Protein AF-0000000066452690 (afdb_homodimer)

InterPro domains:
  IPR008584 CXXC motif containing zinc binding protein, eukaryotic [PF05907] (6-155)
  IPR008584 CXXC motif containing zinc binding protein, eukaryotic [PTHR12857] (1-153)

Organism: Plasmodium falciparum (isolate 3D7) (NCBI:txid36329)

pLDDT: mean 95.48, std 5.38, range [63.47, 98.69]

Solvent-accessible surface area (backbone atoms only — not comparable to full-atom values): 16739 Å² total; per-residue (Å²): 132,82,60,40,33,36,29,34,28,33,40,62,36,57,36,41,31,43,31,50,61,63,78,33,60,44,32,29,27,34,28,39,65,88,56,86,53,68,48,74,72,44,70,38,28,69,68,26,44,30,74,39,83,98,52,94,49,70,26,33,38,73,48,66,89,53,92,57,84,60,71,23,34,35,31,75,44,91,52,98,55,49,38,49,50,41,51,91,44,52,62,36,83,38,69,28,42,37,28,45,54,43,60,49,38,76,70,43,79,46,60,42,48,50,32,34,36,29,30,72,84,66,53,76,44,72,60,38,48,36,69,82,25,39,42,75,52,72,42,72,93,76,70,43,68,29,34,39,38,68,49,45,74,48,70,82,133,82,61,38,35,36,28,34,28,33,41,62,36,57,37,41,32,42,32,49,61,62,79,32,59,45,33,30,26,34,30,38,64,88,55,87,53,67,48,75,72,43,71,38,28,69,68,27,44,30,74,38,84,99,52,95,50,70,26,33,38,72,48,66,88,54,91,57,84,61,72,23,35,34,31,75,46,92,51,98,56,47,38,47,48,41,51,93,43,54,62,36,82,37,70,27,42,36,28,45,53,43,60,48,37,75,71,44,79,49,60,41,47,49,32,33,36,29,30,72,85,66,54,74,44,72,59,38,48,35,68,80,25,40,44,73,51,71,43,71,92,76,69,41,69,28,33,40,37,69,49,44,74,47,71,81

Radius of gyration: 23.39 Å; Cα contacts (8 Å, |Δi|>4): 771; chains: 2; bounding box: 43×73×45 Å

Structure (mmCIF, N/CA/C/O backbone):
data_AF-0000000066452690-model_v1
#
loop_
_entity.id
_entity.type
_entity.pdbx_description
1 polymer 'Uncharacterized protein'
#
loop_
_atom_site.group_PDB
_atom_site.id
_atom_site.type_symbol
_atom_site.label_atom_id
_atom_site.label_alt_id
_atom_site.label_comp_id
_atom_site.label_asym_id
_atom_site.label_entity_id
_atom_site.label_seq_id
_atom_site.pdbx_PDB_ins_code
_atom_site.Cartn_x
_atom_site.Cartn_y
_atom_site.Cartn_z
_atom_site.occupancy
_atom_site.B_iso_or_equiv
_atom_site.auth_seq_id
_atom_site.auth_comp_id
_atom_site.auth_asym_id
_atom_site.auth_atom_id
_atom_site.pdbx_PDB_model_num
ATOM 1 N N . MET A 1 1 ? 22.734 6.043 2.887 1 70.56 1 MET A N 1
ATOM 2 C CA . MET A 1 1 ? 22.062 6.953 1.959 1 70.56 1 MET A CA 1
ATOM 3 C C . MET A 1 1 ? 21.344 8.062 2.713 1 70.56 1 MET A C 1
ATOM 5 O O . MET A 1 1 ? 20.953 7.887 3.865 1 70.56 1 MET A O 1
ATOM 9 N N . LYS A 1 2 ? 21.328 9.359 2.135 1 89.38 2 LYS A N 1
ATOM 10 C CA . LYS A 1 2 ? 20.719 10.516 2.787 1 89.38 2 LYS A CA 1
ATOM 11 C C . LYS A 1 2 ? 19.203 10.359 2.859 1 89.38 2 LYS A C 1
ATOM 13 O O . LYS A 1 2 ? 18.578 9.812 1.942 1 89.38 2 LYS A O 1
ATOM 18 N N . ASN A 1 3 ? 18.609 10.719 4.039 1 96.12 3 ASN A N 1
ATOM 19 C CA . ASN A 1 3 ? 17.156 10.703 4.207 1 96.12 3 ASN A CA 1
ATOM 20 C C . ASN A 1 3 ? 16.484 11.758 3.338 1 96.12 3 ASN A C 1
ATOM 22 O O . ASN A 1 3 ? 17.078 12.797 3.039 1 96.12 3 ASN A O 1
ATOM 26 N N . THR A 1 4 ? 15.32 11.406 2.887 1 98 4 THR A N 1
ATOM 27 C CA . THR A 1 4 ? 14.477 12.391 2.225 1 98 4 THR A CA 1
ATOM 28 C C . THR A 1 4 ? 13.672 13.188 3.25 1 98 4 THR A C 1
ATOM 30 O O . THR A 1 4 ? 13.078 12.617 4.164 1 98 4 THR A O 1
ATOM 33 N N . VAL A 1 5 ? 13.656 14.531 3.07 1 97.38 5 VAL A N 1
ATOM 34 C CA . VAL A 1 5 ? 13.008 15.383 4.066 1 97.38 5 VAL A CA 1
ATOM 35 C C . VAL A 1 5 ? 11.867 16.156 3.42 1 97.38 5 VAL A C 1
ATOM 37 O O . VAL A 1 5 ? 12.016 16.703 2.328 1 97.38 5 VAL A O 1
ATOM 40 N N . VAL A 1 6 ? 10.711 16.141 4.059 1 98 6 VAL A N 1
ATOM 41 C CA . VAL A 1 6 ? 9.609 17.031 3.717 1 98 6 VAL A CA 1
ATOM 42 C C . VAL A 1 6 ? 9.68 18.297 4.574 1 98 6 VAL A C 1
ATOM 44 O O . VAL A 1 6 ? 9.695 18.219 5.805 1 98 6 VAL A O 1
ATOM 47 N N . ARG A 1 7 ? 9.766 19.391 3.916 1 97.44 7 ARG A N 1
ATOM 48 C CA . ARG A 1 7 ? 9.727 20.688 4.586 1 97.44 7 ARG A CA 1
ATOM 49 C C . ARG A 1 7 ? 8.422 21.422 4.285 1 97.44 7 ARG A C 1
ATOM 51 O O . ARG A 1 7 ? 7.863 21.266 3.195 1 97.44 7 ARG A O 1
ATOM 58 N N . ILE A 1 8 ? 8.023 22.219 5.285 1 97.94 8 ILE A N 1
ATOM 59 C CA . ILE A 1 8 ? 6.805 22.984 5.035 1 97.94 8 ILE A CA 1
ATOM 60 C C . ILE A 1 8 ? 7.008 24.438 5.465 1 97.94 8 ILE A C 1
ATOM 62 O O . ILE A 1 8 ? 7.934 24.734 6.215 1 97.94 8 ILE A O 1
ATOM 66 N N . LYS A 1 9 ? 6.207 25.266 4.91 1 98.31 9 LYS A N 1
ATOM 67 C CA . LYS A 1 9 ? 6.062 26.672 5.25 1 98.31 9 LYS A CA 1
ATOM 68 C C . LYS A 1 9 ? 4.598 27.094 5.242 1 98.31 9 LYS A C 1
ATOM 70 O O . LYS A 1 9 ? 3.85 26.75 4.328 1 98.31 9 LYS A O 1
ATOM 75 N N . ALA A 1 10 ? 4.195 27.781 6.289 1 98.5 10 ALA A N 1
ATOM 76 C CA . ALA A 1 10 ? 2.814 28.234 6.355 1 98.5 10 ALA A CA 1
ATOM 77 C C . ALA A 1 10 ? 2.697 29.5 7.203 1 98.5 10 ALA A C 1
ATOM 79 O O . ALA A 1 10 ? 3.557 29.781 8.047 1 98.5 10 ALA A O 1
ATOM 80 N N . GLU A 1 11 ? 1.641 30.203 6.945 1 98.56 11 GLU A N 1
ATOM 81 C CA . GLU A 1 11 ? 1.265 31.328 7.793 1 98.56 11 GLU A CA 1
ATOM 82 C C . GLU A 1 11 ? 0.291 30.906 8.883 1 98.56 11 GLU A C 1
ATOM 84 O O . GLU A 1 11 ? -0.761 30.328 8.594 1 98.56 11 GLU A O 1
ATOM 89 N N . LEU A 1 12 ? 0.697 31.234 10.117 1 98.56 12 LEU A N 1
ATOM 90 C CA . LEU A 1 12 ? -0.11 30.828 11.258 1 98.56 12 LEU A CA 1
ATOM 91 C C . LEU A 1 12 ? -0.802 32.031 11.898 1 98.56 12 LEU A C 1
ATOM 93 O O . LEU A 1 12 ? -0.167 33.062 12.148 1 98.56 12 LEU A O 1
ATOM 97 N N . GLU A 1 13 ? -2.117 31.938 12.039 1 98.38 13 GLU A N 1
ATOM 98 C CA . GLU A 1 13 ? -2.895 32.906 12.789 1 98.38 13 GLU A CA 1
ATOM 99 C C . GLU A 1 13 ? -3.455 32.312 14.07 1 98.38 13 GLU A C 1
ATOM 101 O O . GLU A 1 13 ? -4.348 31.453 14.031 1 98.38 13 GLU A O 1
ATOM 106 N N . ASN A 1 14 ? -3.004 32.688 15.219 1 98.44 14 ASN A N 1
ATOM 107 C CA . ASN A 1 14 ? -3.41 32.219 16.547 1 98.44 14 ASN A CA 1
ATOM 108 C C . ASN A 1 14 ? -3.254 30.703 16.656 1 98.44 14 ASN A C 1
ATOM 110 O O . ASN A 1 14 ? -4.113 30.031 17.234 1 98.44 14 ASN A O 1
ATOM 114 N N . VAL A 1 15 ? -2.215 30.172 16.078 1 98.62 15 VAL A N 1
ATOM 115 C CA . VAL A 1 15 ? -1.866 28.766 16.125 1 98.62 15 VAL A CA 1
ATOM 116 C C . VAL A 1 15 ? -0.564 28.578 16.891 1 98.62 15 VAL A C 1
ATOM 118 O O . VAL A 1 15 ? 0.457 29.172 16.562 1 98.62 15 VAL A O 1
ATOM 121 N N . LYS A 1 16 ? -0.635 27.844 17.938 1 98.12 16 LYS A N 1
ATOM 122 C CA . LYS A 1 16 ? 0.567 27.484 18.688 1 98.12 16 LYS A CA 1
ATOM 123 C C . LYS A 1 16 ? 1.396 26.453 17.938 1 98.12 16 LYS A C 1
ATOM 125 O O . LYS A 1 16 ? 2.615 26.578 17.828 1 98.12 16 LYS A O 1
ATOM 130 N N . ARG A 1 17 ? 0.66 25.422 17.438 1 97.5 17 ARG A N 1
ATOM 131 C CA . ARG A 1 17 ? 1.392 24.422 16.656 1 97.5 17 ARG A CA 1
ATOM 132 C C . ARG A 1 17 ? 0.459 23.672 15.719 1 97.5 17 ARG A C 1
ATOM 134 O O . ARG A 1 17 ? -0.722 23.5 16.016 1 97.5 17 ARG A O 1
ATOM 141 N N . LEU A 1 18 ? 0.982 23.422 14.586 1 98.38 18 LEU A N 1
ATOM 142 C CA . LEU A 1 18 ? 0.469 22.453 13.625 1 98.38 18 LEU A CA 1
ATOM 143 C C . LEU A 1 18 ? 1.254 21.156 13.695 1 98.38 18 LEU A C 1
ATOM 145 O O . LEU A 1 18 ? 2.48 21.156 13.57 1 98.38 18 LEU A O 1
ATOM 149 N N . PHE A 1 19 ? 0.558 19.984 13.93 1 98 19 PHE A N 1
ATOM 150 C CA . PHE A 1 19 ? 1.301 18.734 14.047 1 98 19 PHE A CA 1
ATOM 151 C C . PHE A 1 19 ? 0.451 17.547 13.602 1 98 19 PHE A C 1
ATOM 153 O O . PHE A 1 19 ? -0.7 17.734 13.195 1 98 19 PHE A O 1
ATOM 160 N N . CYS A 1 20 ? 1.099 16.375 13.461 1 97.19 20 CYS A N 1
ATOM 161 C CA . CYS A 1 20 ? 0.374 15.141 13.18 1 97.19 20 CYS A CA 1
ATOM 162 C C . CYS A 1 20 ? 0.854 14.016 14.086 1 97.19 20 CYS A C 1
ATOM 164 O O . CYS A 1 20 ? 1.94 14.102 14.664 1 97.19 20 CYS A O 1
ATOM 166 N N . ASP A 1 21 ? -0.03 13.078 14.281 1 95.62 21 ASP A N 1
ATOM 167 C CA . ASP A 1 21 ? 0.331 11.93 15.102 1 95.62 21 ASP A CA 1
ATOM 168 C C . ASP A 1 21 ? 0.691 10.727 14.234 1 95.62 21 ASP A C 1
ATOM 170 O O . ASP A 1 21 ? 0.902 10.867 13.031 1 95.62 21 ASP A O 1
ATOM 174 N N . ASP A 1 22 ? 0.848 9.562 14.867 1 95.12 22 ASP A N 1
ATOM 175 C CA . ASP A 1 22 ? 1.364 8.375 14.188 1 95.12 22 ASP A CA 1
ATOM 176 C C . ASP A 1 22 ? 0.354 7.84 13.18 1 95.12 22 ASP A C 1
ATOM 178 O O . ASP A 1 22 ? 0.705 7.047 12.305 1 95.12 22 ASP A O 1
ATOM 182 N N . GLU A 1 23 ? -0.886 8.352 13.258 1 93.5 23 GLU A N 1
ATOM 183 C CA . GLU A 1 23 ? -1.942 7.855 12.375 1 93.5 23 GLU A CA 1
ATOM 184 C C . GLU A 1 23 ? -2.053 8.703 11.117 1 93.5 23 GLU A C 1
ATOM 186 O O . GLU A 1 23 ? -2.871 8.422 10.234 1 93.5 23 GLU A O 1
ATOM 191 N N . TYR A 1 24 ? -1.203 9.703 11.031 1 96.25 24 TYR A N 1
ATOM 192 C CA . TYR A 1 24 ? -1.238 10.586 9.867 1 96.25 24 TYR A CA 1
ATOM 193 C C . TYR A 1 24 ? -0.997 9.805 8.586 1 96.25 24 TYR A C 1
ATOM 195 O O . TYR A 1 24 ? -0.093 8.969 8.516 1 96.25 24 TYR A O 1
ATOM 203 N N . LEU A 1 25 ? -1.843 10.07 7.59 1 96.38 25 LEU A N 1
ATOM 204 C CA . LEU A 1 25 ? -1.737 9.422 6.285 1 96.38 25 LEU A CA 1
ATOM 205 C C . LEU A 1 25 ? -0.801 10.203 5.367 1 96.38 25 LEU A C 1
ATOM 207 O O . LEU A 1 25 ? -1.148 11.289 4.895 1 96.38 25 LEU A O 1
ATOM 211 N N . TRP A 1 26 ? 0.333 9.641 5.09 1 98.06 26 TRP A N 1
ATOM 212 C CA . TRP A 1 26 ? 1.277 10.234 4.148 1 98.06 26 TRP A CA 1
ATOM 213 C C . TRP A 1 26 ? 0.922 9.867 2.715 1 98.06 26 TRP A C 1
ATOM 215 O O . TRP A 1 26 ? 0.68 8.695 2.41 1 98.06 26 TRP A O 1
ATOM 225 N N . ILE A 1 27 ? 0.896 10.859 1.858 1 97.88 27 ILE A N 1
ATOM 226 C CA . ILE A 1 27 ? 0.514 10.648 0.466 1 97.88 27 ILE A CA 1
ATOM 227 C C . ILE A 1 27 ? 1.579 11.242 -0.455 1 97.88 27 ILE A C 1
ATOM 229 O O . ILE A 1 27 ? 1.907 12.43 -0.356 1 97.88 27 ILE A O 1
ATOM 233 N N . PHE A 1 28 ? 2.127 10.398 -1.347 1 98.5 28 PHE A N 1
ATOM 234 C CA . PHE A 1 28 ? 3.188 10.844 -2.242 1 98.5 28 PHE A CA 1
ATOM 235 C C . PHE A 1 28 ? 2.951 10.336 -3.658 1 98.5 28 PHE A C 1
ATOM 237 O O . PHE A 1 28 ? 2.293 9.312 -3.854 1 98.5 28 PHE A O 1
ATOM 244 N N . ASN A 1 29 ? 3.414 11.055 -4.609 1 98.38 29 ASN A N 1
ATOM 245 C CA . ASN A 1 29 ? 3.865 10.453 -5.859 1 98.38 29 ASN A CA 1
ATOM 246 C C . ASN A 1 29 ? 5.32 10 -5.77 1 98.38 29 ASN A C 1
ATOM 248 O O . ASN A 1 29 ? 6.16 10.703 -5.211 1 98.38 29 ASN A O 1
ATOM 252 N N . ILE A 1 30 ? 5.574 8.789 -6.336 1 98.44 30 ILE A N 1
ATOM 253 C CA . ILE A 1 30 ? 6.934 8.273 -6.215 1 98.44 30 ILE A CA 1
ATOM 254 C C . ILE A 1 30 ? 7.449 7.852 -7.586 1 98.44 30 ILE A C 1
ATOM 256 O O . ILE A 1 30 ? 6.664 7.656 -8.516 1 98.44 30 ILE A O 1
ATOM 260 N N . ARG A 1 31 ? 8.75 7.777 -7.637 1 97.88 31 ARG A N 1
ATOM 261 C CA . ARG A 1 31 ? 9.445 7.312 -8.836 1 97.88 31 ARG A CA 1
ATOM 262 C C . ARG A 1 31 ? 10.531 6.301 -8.477 1 97.88 31 ARG A C 1
ATOM 264 O O . ARG A 1 31 ? 11.203 6.438 -7.449 1 97.88 31 ARG A O 1
ATOM 271 N N . ASP A 1 32 ? 10.656 5.316 -9.32 1 96.31 32 ASP A N 1
ATOM 272 C CA . ASP A 1 32 ? 11.789 4.402 -9.188 1 96.31 32 ASP A CA 1
ATOM 273 C C . ASP A 1 32 ? 13.109 5.148 -9.305 1 96.31 32 ASP A C 1
ATOM 275 O O . ASP A 1 32 ? 13.281 5.98 -10.195 1 96.31 32 ASP A O 1
ATOM 279 N N . SER A 1 33 ? 14.016 4.84 -8.422 1 94.94 33 SER A N 1
ATOM 280 C CA . SER A 1 33 ? 15.289 5.562 -8.406 1 94.94 33 SER A CA 1
ATOM 281 C C . SER A 1 33 ? 16.156 5.172 -9.594 1 94.94 33 SER A C 1
ATOM 283 O O . SER A 1 33 ? 17.125 5.863 -9.906 1 94.94 33 SER A O 1
ATOM 285 N N . THR A 1 34 ? 15.891 4.066 -10.25 1 92.94 34 THR A N 1
ATOM 286 C CA . THR A 1 34 ? 16.781 3.543 -11.281 1 92.94 34 THR A CA 1
ATOM 287 C C . THR A 1 34 ? 16.094 3.59 -12.648 1 92.94 34 THR A C 1
ATOM 289 O O . THR A 1 34 ? 16.688 3.213 -13.656 1 92.94 34 THR A O 1
ATOM 292 N N . SER A 1 35 ? 14.836 4.004 -12.695 1 93.62 35 SER A N 1
ATOM 293 C CA . SER A 1 35 ? 14.102 4.047 -13.961 1 93.62 35 SER A CA 1
ATOM 294 C C . SER A 1 35 ? 13.148 5.234 -14 1 93.62 35 SER A C 1
ATOM 296 O O . SER A 1 35 ? 13.219 6.125 -13.148 1 93.62 35 SER A O 1
ATOM 298 N N . SER A 1 36 ? 12.25 5.27 -15.008 1 95 36 SER A N 1
ATOM 299 C CA . SER A 1 36 ? 11.297 6.363 -15.172 1 95 36 SER A CA 1
ATOM 300 C C . SER A 1 36 ? 9.922 5.977 -14.648 1 95 36 SER A C 1
ATOM 302 O O . SER A 1 36 ? 8.961 6.75 -14.773 1 95 36 SER A O 1
ATOM 304 N N . LEU A 1 37 ? 9.805 4.793 -14.078 1 95.69 37 LEU A N 1
ATOM 305 C CA . LEU A 1 37 ? 8.508 4.332 -13.594 1 95.69 37 LEU A CA 1
ATOM 306 C C . LEU A 1 37 ? 8.039 5.168 -12.406 1 95.69 37 LEU A C 1
ATOM 308 O O . LEU A 1 37 ? 8.836 5.496 -11.523 1 95.69 37 LEU A O 1
ATOM 312 N N . THR A 1 38 ? 6.766 5.527 -12.414 1 97.75 38 THR A N 1
ATOM 313 C CA . THR A 1 38 ? 6.195 6.324 -11.336 1 97.75 38 THR A CA 1
ATOM 314 C C . THR A 1 38 ? 4.941 5.66 -10.773 1 97.75 38 THR A C 1
ATOM 316 O O . THR A 1 38 ? 4.352 4.793 -11.422 1 97.75 38 THR A O 1
ATOM 319 N N . ARG A 1 39 ? 4.621 5.902 -9.562 1 97.12 39 ARG A N 1
ATOM 320 C CA . ARG A 1 39 ? 3.344 5.574 -8.93 1 97.12 39 ARG A CA 1
ATOM 321 C C . ARG A 1 39 ? 2.744 6.793 -8.242 1 97.12 39 ARG A C 1
ATOM 323 O O . ARG A 1 39 ? 3.436 7.5 -7.504 1 97.12 39 ARG A O 1
ATOM 330 N N . ASP A 1 40 ? 1.468 6.961 -8.555 1 96.81 40 ASP A N 1
ATOM 331 C CA . ASP A 1 40 ? 0.812 8.141 -8 1 96.81 40 ASP A CA 1
ATOM 332 C C . ASP A 1 40 ? 0.004 7.793 -6.754 1 96.81 40 ASP A C 1
ATOM 334 O O . ASP A 1 40 ? -0.531 6.688 -6.645 1 96.81 40 ASP A O 1
ATOM 338 N N . ASN A 1 41 ? -0.023 8.711 -5.816 1 96.25 41 ASN A N 1
ATOM 339 C CA . ASN A 1 41 ? -0.934 8.703 -4.676 1 96.25 41 ASN A CA 1
ATOM 340 C C . ASN A 1 41 ? -0.733 7.465 -3.807 1 96.25 41 ASN A C 1
ATOM 342 O O . ASN A 1 41 ? -1.701 6.801 -3.432 1 96.25 41 ASN A O 1
ATOM 346 N N . ILE A 1 42 ? 0.562 7.145 -3.615 1 98 42 ILE A N 1
ATOM 347 C CA . ILE A 1 42 ? 0.81 6.082 -2.646 1 98 42 ILE A CA 1
ATOM 348 C C . ILE A 1 42 ? 0.503 6.586 -1.238 1 98 42 ILE A C 1
ATOM 350 O O . ILE A 1 42 ? 0.665 7.773 -0.949 1 98 42 ILE A O 1
ATOM 354 N N . GLN A 1 43 ? 0.043 5.676 -0.384 1 97.56 43 GLN A N 1
ATOM 355 C CA . GLN A 1 43 ? -0.397 6.023 0.963 1 97.56 43 GLN A CA 1
ATOM 356 C C . GLN A 1 43 ? 0.214 5.082 1.999 1 97.56 43 GLN A C 1
ATOM 358 O O . GLN A 1 43 ? 0.293 3.873 1.778 1 97.56 43 GLN A O 1
ATOM 363 N N . PHE A 1 44 ? 0.684 5.633 3.098 1 98.25 44 PHE A N 1
ATOM 364 C CA . PHE A 1 44 ? 1.103 4.805 4.223 1 98.25 44 PHE A CA 1
ATOM 365 C C . PHE A 1 44 ? 1.138 5.617 5.512 1 98.25 44 PHE A C 1
ATOM 367 O O . PHE A 1 44 ? 1.042 6.844 5.477 1 98.25 44 PHE A O 1
ATOM 374 N N . ARG A 1 45 ? 1.204 4.973 6.605 1 97.5 45 ARG A N 1
ATOM 375 C CA . ARG A 1 45 ? 1.327 5.578 7.926 1 97.5 45 ARG A CA 1
ATOM 376 C C . ARG A 1 45 ? 2.564 5.062 8.656 1 97.5 45 ARG A C 1
ATOM 378 O O . ARG A 1 45 ? 3.102 4.008 8.305 1 97.5 45 ARG A O 1
ATOM 385 N N . LYS A 1 46 ? 2.908 5.828 9.617 1 97.19 46 LYS A N 1
ATOM 386 C CA . LYS A 1 46 ? 4.027 5.441 10.469 1 97.19 46 LYS A CA 1
ATOM 387 C C . LYS A 1 46 ? 3.746 4.121 11.188 1 97.19 46 LYS A C 1
ATOM 389 O O . LYS A 1 46 ? 4.668 3.361 11.484 1 97.19 46 LYS A O 1
ATOM 394 N N . THR A 1 47 ? 2.529 3.77 11.398 1 96.25 47 THR A N 1
ATOM 395 C CA . THR A 1 47 ? 2.133 2.588 12.156 1 96.25 47 THR A CA 1
ATOM 396 C C . THR A 1 47 ? 2.121 1.352 11.258 1 96.25 47 THR A C 1
ATOM 398 O O . THR A 1 47 ? 2.025 0.225 11.75 1 96.25 47 THR A O 1
ATOM 401 N N . ASP A 1 48 ? 2.205 1.525 9.945 1 97.94 48 ASP A N 1
ATOM 402 C CA . ASP A 1 48 ? 2.158 0.397 9.016 1 97.94 48 ASP A CA 1
ATOM 403 C C . ASP A 1 48 ? 3.398 -0.48 9.156 1 97.94 48 ASP A C 1
ATOM 405 O O . ASP A 1 48 ? 4.512 0.029 9.297 1 97.94 48 ASP A O 1
ATOM 409 N N . ILE A 1 49 ? 3.186 -1.816 9.102 1 97.94 49 ILE A N 1
ATOM 410 C CA . ILE A 1 49 ? 4.297 -2.752 9.242 1 97.94 49 ILE A CA 1
ATOM 411 C C . ILE A 1 49 ? 4.273 -3.756 8.094 1 97.94 49 ILE A C 1
ATOM 413 O O . ILE A 1 49 ? 3.346 -4.559 7.98 1 97.94 49 ILE A O 1
ATOM 417 N N . LEU A 1 50 ? 5.297 -3.691 7.266 1 97.88 50 LEU A N 1
ATOM 418 C CA . LEU A 1 50 ? 5.508 -4.629 6.168 1 97.88 50 LEU A CA 1
ATOM 419 C C . LEU A 1 50 ? 6.824 -5.375 6.332 1 97.88 50 LEU A C 1
ATOM 421 O O . LEU A 1 50 ? 7.895 -4.758 6.359 1 97.88 50 LEU A O 1
ATOM 425 N N . GLU A 1 51 ? 6.754 -6.648 6.445 1 96.19 51 GLU A N 1
ATOM 426 C CA . GLU A 1 51 ? 7.988 -7.426 6.512 1 96.19 51 GLU A CA 1
ATOM 427 C C . GLU A 1 51 ? 8.734 -7.395 5.176 1 96.19 51 GLU A C 1
ATOM 429 O O . GLU A 1 51 ? 8.141 -7.633 4.125 1 96.19 51 GLU A O 1
ATOM 434 N N . ILE A 1 52 ? 10 -7.059 5.254 1 94.5 52 ILE A N 1
ATOM 435 C CA . ILE A 1 52 ? 10.797 -7.066 4.031 1 94.5 52 ILE A CA 1
ATOM 436 C C . ILE A 1 52 ? 11.297 -8.477 3.748 1 94.5 52 ILE A C 1
ATOM 438 O O . ILE A 1 52 ? 12 -9.07 4.57 1 94.5 52 ILE A O 1
ATOM 442 N N . PRO A 1 53 ? 10.953 -8.992 2.617 1 88.62 53 PRO A N 1
ATOM 443 C CA . PRO A 1 53 ? 11.391 -10.359 2.309 1 88.62 53 PRO A CA 1
ATOM 444 C C . PRO A 1 53 ? 12.914 -10.508 2.34 1 88.62 53 PRO A C 1
ATOM 446 O O . PRO A 1 53 ? 13.633 -9.625 1.87 1 88.62 53 PRO A O 1
ATOM 449 N N . ASN A 1 54 ? 13.375 -11.648 2.904 1 85.12 54 ASN A N 1
ATOM 450 C CA . ASN A 1 54 ? 14.789 -12.023 2.957 1 85.12 54 ASN A CA 1
ATOM 451 C C . ASN A 1 54 ? 15.602 -11.039 3.789 1 85.12 54 ASN A C 1
ATOM 453 O O . ASN A 1 54 ? 16.781 -10.797 3.502 1 85.12 54 ASN A O 1
ATOM 457 N N . SER A 1 55 ? 15.023 -10.273 4.57 1 86.56 55 SER A N 1
ATOM 458 C CA . SER A 1 55 ? 15.672 -9.336 5.484 1 86.56 55 SER A CA 1
ATOM 459 C C . SER A 1 55 ? 15.039 -9.398 6.875 1 86.56 55 SER A C 1
ATOM 461 O O . SER A 1 55 ? 13.945 -9.938 7.039 1 86.56 55 SER A O 1
ATOM 463 N N . ARG A 1 56 ? 15.664 -8.953 7.863 1 90.69 56 ARG A N 1
ATOM 464 C CA . ARG A 1 56 ? 15.125 -8.891 9.219 1 90.69 56 ARG A CA 1
ATOM 465 C C . ARG A 1 56 ? 14.391 -7.574 9.453 1 90.69 56 ARG A C 1
ATOM 467 O O . ARG A 1 56 ? 13.781 -7.379 10.508 1 90.69 56 ARG A O 1
ATOM 474 N N . GLY A 1 57 ? 14.32 -6.777 8.547 1 93.88 57 GLY A N 1
ATOM 475 C CA . GLY A 1 57 ? 13.766 -5.449 8.742 1 93.88 57 GLY A CA 1
ATOM 476 C C . GLY A 1 57 ? 12.336 -5.328 8.266 1 93.88 57 GLY A C 1
ATOM 477 O O . GLY A 1 57 ? 11.805 -6.242 7.633 1 93.88 57 GLY A O 1
ATOM 478 N N . THR A 1 58 ? 11.633 -4.234 8.719 1 97.31 58 THR A N 1
ATOM 479 C CA . THR A 1 58 ? 10.289 -3.877 8.273 1 97.31 58 THR A CA 1
ATOM 480 C C . THR A 1 58 ? 10.297 -2.527 7.566 1 97.31 58 THR A C 1
ATOM 482 O O . THR A 1 58 ? 11.273 -1.783 7.641 1 97.31 58 THR A O 1
ATOM 485 N N . ALA A 1 59 ? 9.234 -2.289 6.809 1 98.12 59 ALA A N 1
ATOM 486 C CA . ALA A 1 59 ? 9.031 -1.009 6.133 1 98.12 59 ALA A CA 1
ATOM 487 C C . ALA A 1 59 ? 7.613 -0.489 6.359 1 98.12 59 ALA A C 1
ATOM 489 O O . ALA A 1 59 ? 6.711 -1.255 6.711 1 98.12 59 ALA A O 1
ATOM 490 N N . ASN A 1 60 ? 7.434 0.815 6.145 1 98.62 60 ASN A N 1
ATOM 491 C CA . ASN A 1 60 ? 6.102 1.41 6.188 1 98.62 60 ASN A CA 1
ATOM 492 C C . ASN A 1 60 ? 5.41 1.332 4.832 1 98.62 60 ASN A C 1
ATOM 494 O O . ASN A 1 60 ? 4.18 1.309 4.758 1 98.62 60 ASN A O 1
ATOM 498 N N . PHE A 1 61 ? 6.219 1.332 3.816 1 98.69 61 PHE A N 1
ATOM 499 C CA . PHE A 1 61 ? 5.766 1.168 2.441 1 98.69 61 PHE A CA 1
ATOM 500 C C . PHE A 1 61 ? 6.754 0.326 1.643 1 98.69 61 PHE A C 1
ATOM 502 O O . PHE A 1 61 ? 7.965 0.419 1.85 1 98.69 61 PHE A O 1
ATOM 509 N N . MET A 1 62 ? 6.164 -0.439 0.774 1 97.44 62 MET A N 1
ATOM 510 C CA . MET A 1 62 ? 7 -1.301 -0.057 1 97.44 62 MET A CA 1
ATOM 511 C C . MET A 1 62 ? 6.363 -1.52 -1.426 1 97.44 62 MET A C 1
ATOM 513 O O . MET A 1 62 ? 5.148 -1.685 -1.529 1 97.44 62 MET A O 1
ATOM 517 N N . ILE A 1 63 ? 7.281 -1.594 -2.488 1 96.62 63 ILE A N 1
ATOM 518 C CA . ILE A 1 63 ? 6.758 -1.772 -3.836 1 96.62 63 ILE A CA 1
ATOM 519 C C . ILE A 1 63 ? 7.773 -2.529 -4.691 1 96.62 63 ILE A C 1
ATOM 521 O O . ILE A 1 63 ? 8.984 -2.416 -4.473 1 96.62 63 ILE A O 1
ATOM 525 N N . LYS A 1 64 ? 7.305 -3.344 -5.527 1 94.25 64 LYS A N 1
ATOM 526 C CA . LYS A 1 64 ? 8.094 -3.947 -6.598 1 94.25 64 LYS A CA 1
ATOM 527 C C . LYS A 1 64 ? 7.797 -3.281 -7.941 1 94.25 64 LYS A C 1
ATOM 529 O O . LYS A 1 64 ? 6.66 -3.318 -8.422 1 94.25 64 LYS A O 1
ATOM 534 N N . TRP A 1 65 ? 8.789 -2.725 -8.625 1 94.25 65 TRP A N 1
ATOM 535 C CA . TRP A 1 65 ? 8.609 -1.946 -9.844 1 94.25 65 TRP A CA 1
ATOM 536 C C . TRP A 1 65 ? 8.516 -2.857 -11.062 1 94.25 65 TRP A C 1
ATOM 538 O O . TRP A 1 65 ? 7.805 -2.551 -12.023 1 94.25 65 TRP A O 1
ATOM 548 N N . THR A 1 66 ? 9.352 -3.832 -10.984 1 85.75 66 THR A N 1
ATOM 549 C CA . THR A 1 66 ? 9.477 -4.762 -12.102 1 85.75 66 THR A CA 1
ATOM 550 C C . THR A 1 66 ? 9.422 -6.207 -11.609 1 85.75 66 THR A C 1
ATOM 552 O O . THR A 1 66 ? 9.234 -6.457 -10.422 1 85.75 66 THR A O 1
ATOM 555 N N . GLU A 1 67 ? 9.484 -7.074 -12.555 1 76.25 67 GLU A N 1
ATOM 556 C CA . GLU A 1 67 ? 9.508 -8.492 -12.211 1 76.25 67 GLU A CA 1
ATOM 557 C C . GLU A 1 67 ? 10.812 -8.867 -11.516 1 76.25 67 GLU A C 1
ATOM 559 O O . GLU A 1 67 ? 10.906 -9.93 -10.891 1 76.25 67 GLU A O 1
ATOM 564 N N . TYR A 1 68 ? 11.766 -7.922 -11.586 1 69.31 68 TYR A N 1
ATOM 565 C CA . TYR A 1 68 ? 13.047 -8.195 -10.938 1 69.31 68 TYR A CA 1
ATOM 566 C C . TYR A 1 68 ? 12.992 -7.863 -9.453 1 69.31 68 TYR A C 1
ATOM 568 O O . TYR A 1 68 ? 12.344 -6.895 -9.047 1 69.31 68 TYR A O 1
ATOM 576 N N . PRO A 1 69 ? 13.594 -8.688 -8.609 1 63.47 69 PRO A N 1
ATOM 577 C CA . PRO A 1 69 ? 13.273 -9.008 -7.215 1 63.47 69 PRO A CA 1
ATOM 578 C C . PRO A 1 69 ? 13.625 -7.871 -6.254 1 63.47 69 PRO A C 1
ATOM 580 O O . PRO A 1 69 ? 13.328 -7.957 -5.059 1 63.47 69 PRO A O 1
ATOM 583 N N . LYS A 1 70 ? 14.023 -6.793 -6.648 1 81.94 70 LYS A N 1
ATOM 584 C CA . LYS A 1 70 ? 14.312 -5.902 -5.527 1 81.94 70 LYS A CA 1
ATOM 585 C C . LYS A 1 70 ? 13.086 -5.098 -5.133 1 81.94 70 LYS A C 1
ATOM 587 O O . LYS A 1 70 ? 12.344 -4.613 -5.992 1 81.94 70 LYS A O 1
ATOM 592 N N . TYR A 1 71 ? 12.75 -5.199 -3.703 1 92.94 71 TYR A N 1
ATOM 593 C CA . TYR A 1 71 ? 11.727 -4.301 -3.189 1 92.94 71 TYR A CA 1
ATOM 594 C C . TYR A 1 71 ? 12.305 -2.918 -2.9 1 92.94 71 TYR A C 1
ATOM 596 O O . TYR A 1 71 ? 13.43 -2.801 -2.40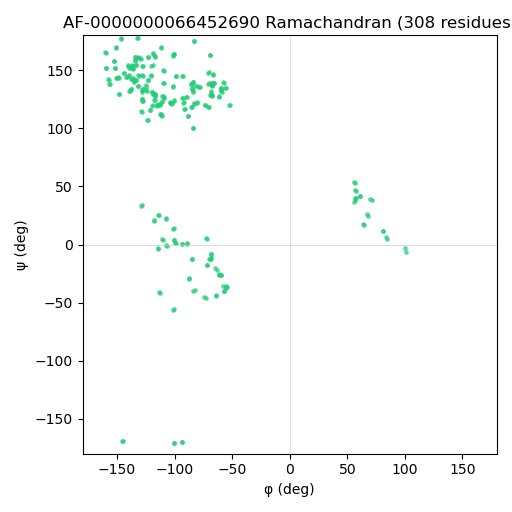8 1 92.94 71 TYR A O 1
ATOM 604 N N . SER A 1 72 ? 11.602 -1.973 -3.268 1 96.25 72 SER A N 1
ATOM 605 C CA . SER A 1 72 ? 11.867 -0.614 -2.809 1 96.25 72 SER A CA 1
ATOM 606 C C . SER A 1 72 ? 11.039 -0.274 -1.577 1 96.25 72 SER A C 1
ATOM 608 O O . SER A 1 72 ? 9.883 -0.694 -1.466 1 96.25 72 SER A O 1
ATOM 610 N N . THR A 1 73 ? 11.602 0.538 -0.617 1 97.56 73 THR A N 1
ATOM 611 C CA . THR A 1 73 ? 10.914 0.7 0.658 1 97.56 73 THR A CA 1
ATOM 612 C C . THR A 1 73 ? 11 2.146 1.14 1 97.56 73 THR A C 1
ATOM 614 O O . THR A 1 73 ? 11.883 2.895 0.72 1 97.56 73 THR A O 1
ATOM 617 N N . ILE A 1 74 ? 10.031 2.557 1.941 1 98.56 74 ILE A N 1
ATOM 618 C CA . ILE A 1 74 ? 10.008 3.816 2.674 1 98.56 74 ILE A CA 1
ATOM 619 C C . ILE A 1 74 ? 9.812 3.545 4.164 1 98.56 74 ILE A C 1
ATOM 621 O O . ILE A 1 74 ? 8.961 2.746 4.551 1 98.56 74 ILE A O 1
ATOM 625 N N . ASN A 1 75 ? 10.664 4.199 4.969 1 98.5 75 ASN A N 1
ATOM 626 C CA . ASN A 1 75 ? 10.469 4.191 6.418 1 98.5 75 ASN A CA 1
ATOM 627 C C . ASN A 1 75 ? 10.469 5.605 6.988 1 98.5 75 ASN A C 1
ATOM 629 O O . ASN A 1 75 ? 11.328 6.422 6.641 1 98.5 75 ASN A O 1
ATOM 633 N N . PHE A 1 76 ? 9.492 5.812 7.824 1 98.38 76 PHE A N 1
ATOM 634 C CA . PHE A 1 76 ? 9.492 7.055 8.586 1 98.38 76 PHE A CA 1
ATOM 635 C C . PHE A 1 76 ? 10.672 7.094 9.555 1 98.38 76 PHE A C 1
ATOM 637 O O . PHE A 1 76 ? 10.977 6.094 10.211 1 98.38 76 PHE A O 1
ATOM 644 N N . VAL A 1 77 ? 11.305 8.242 9.664 1 97.31 77 VAL A N 1
ATOM 645 C CA . VAL A 1 77 ? 12.438 8.438 10.562 1 97.31 77 VAL A CA 1
ATOM 646 C C . VAL A 1 77 ? 12.07 9.453 11.648 1 97.31 77 VAL A C 1
ATOM 648 O O . VAL A 1 77 ? 11.758 10.609 11.352 1 97.31 77 VAL A O 1
ATOM 651 N N . ASN A 1 78 ? 12.133 8.984 12.82 1 94.25 78 ASN A N 1
ATOM 652 C CA . ASN A 1 78 ? 11.875 9.898 13.93 1 94.25 78 ASN A CA 1
ATOM 653 C C . ASN A 1 78 ? 13.047 10.859 14.141 1 94.25 78 ASN A C 1
ATOM 655 O O . ASN A 1 78 ? 14.188 10.43 14.305 1 94.25 78 ASN A O 1
ATOM 659 N N . THR A 1 79 ? 12.734 12.086 14.023 1 91.5 79 THR A N 1
ATOM 660 C CA . THR A 1 79 ? 13.695 13.125 14.367 1 91.5 79 THR A CA 1
ATOM 661 C C . THR A 1 79 ? 13.156 14 15.5 1 91.5 79 THR A C 1
ATOM 663 O O . THR A 1 79 ? 11.984 13.891 15.875 1 91.5 79 THR A O 1
ATOM 666 N N . LYS A 1 80 ? 13.953 14.828 16.219 1 84.94 80 LYS A N 1
ATOM 667 C CA . LYS A 1 80 ? 13.586 15.664 17.359 1 84.94 80 LYS A CA 1
ATOM 668 C C . LYS A 1 80 ? 12.414 16.578 17.016 1 84.94 80 LYS A C 1
ATOM 670 O O . LYS A 1 80 ? 11.523 16.797 17.844 1 84.94 80 LYS A O 1
ATOM 675 N N . ASN A 1 81 ? 12.305 17.078 15.891 1 80 81 ASN A N 1
ATOM 676 C CA . ASN A 1 81 ? 11.266 18.047 15.531 1 80 81 ASN A CA 1
ATOM 677 C C . ASN A 1 81 ? 10.289 17.469 14.508 1 80 81 ASN A C 1
ATOM 679 O O . ASN A 1 81 ? 9.609 18.203 13.805 1 80 81 ASN A O 1
ATOM 683 N N . SER A 1 82 ? 10.172 16.156 14.492 1 87.31 82 SER A N 1
ATOM 684 C CA . SER A 1 82 ? 9.32 15.539 13.484 1 87.31 82 SER A CA 1
ATOM 685 C C . SER A 1 82 ? 7.852 15.859 13.727 1 87.31 82 SER A C 1
ATOM 687 O O . SER A 1 82 ? 7.387 15.828 14.867 1 87.31 82 SER A O 1
ATOM 689 N N . CYS A 1 83 ? 7.266 16.266 12.766 1 93.12 83 CYS A N 1
ATOM 690 C CA . CYS A 1 83 ? 5.812 16.344 12.656 1 93.12 83 CYS A CA 1
ATOM 691 C C . CYS A 1 83 ? 5.262 17.453 13.547 1 93.12 83 CYS A C 1
ATOM 693 O O . CYS A 1 83 ? 4.262 17.266 14.242 1 93.12 83 CYS A O 1
ATOM 695 N N . SER A 1 84 ? 5.992 18.594 13.617 1 95.88 84 SER A N 1
ATOM 696 C CA . SER A 1 84 ? 5.496 19.75 14.344 1 95.88 84 SER A CA 1
ATOM 697 C C . SER A 1 84 ? 5.98 21.047 13.703 1 95.88 84 SER A C 1
ATOM 699 O O . SER A 1 84 ? 7.156 21.172 13.359 1 95.88 84 SER A O 1
ATOM 701 N N . TYR A 1 85 ? 5.102 21.938 13.453 1 97.62 85 TYR A N 1
ATOM 702 C CA . TYR A 1 85 ? 5.324 23.297 12.969 1 97.62 85 TYR A CA 1
ATOM 703 C C . TYR A 1 85 ? 4.758 24.328 13.938 1 97.62 85 TYR A C 1
ATOM 705 O O . TYR A 1 85 ? 3.543 24.391 14.156 1 97.62 85 TYR A O 1
ATOM 713 N N . GLU A 1 86 ? 5.625 25.141 14.516 1 95.56 86 GLU A N 1
ATOM 714 C CA . GLU A 1 86 ? 5.219 25.953 15.648 1 95.56 86 GLU A CA 1
ATOM 715 C C . GLU A 1 86 ? 5.199 27.438 15.289 1 95.56 86 GLU A C 1
ATOM 717 O O . GLU A 1 86 ? 5.777 27.844 14.273 1 95.56 86 GLU A O 1
ATOM 722 N N . GLU A 1 87 ? 4.645 28.188 16.203 1 91.56 87 GLU A N 1
ATOM 723 C CA . GLU A 1 87 ? 4.496 29.625 16.016 1 91.56 87 GLU A CA 1
ATOM 724 C C . GLU A 1 87 ? 5.844 30.297 15.766 1 91.56 87 GLU A C 1
ATOM 726 O O . GLU A 1 87 ? 5.941 31.234 14.969 1 91.56 87 GLU A O 1
ATOM 731 N N . VAL A 1 88 ? 6.871 29.844 16.375 1 87.5 88 VAL A N 1
ATOM 732 C CA . VAL A 1 88 ? 8.203 30.438 16.25 1 87.5 88 VAL A CA 1
ATOM 733 C C . VAL A 1 88 ? 8.703 30.281 14.82 1 87.5 88 VAL A C 1
ATOM 735 O O . VAL A 1 88 ? 9.539 31.078 14.367 1 87.5 88 VAL A O 1
ATOM 738 N N . ASN A 1 89 ? 8.102 29.328 14.133 1 88.75 89 ASN A N 1
ATOM 739 C CA . ASN A 1 89 ? 8.523 29.047 12.766 1 88.75 89 ASN A CA 1
ATOM 740 C C . ASN A 1 89 ? 7.562 29.672 11.75 1 88.75 89 ASN A C 1
ATOM 742 O O . ASN A 1 89 ? 7.625 29.359 10.562 1 88.75 89 ASN A O 1
ATOM 746 N N . ASN A 1 90 ? 6.719 30.531 12.109 1 93.06 90 ASN A N 1
ATOM 747 C CA . ASN A 1 90 ? 5.688 31.109 11.258 1 93.06 90 ASN A CA 1
ATOM 748 C C . ASN A 1 90 ? 6.277 31.688 9.969 1 93.06 90 ASN A C 1
ATOM 750 O O . ASN A 1 90 ? 7.176 32.531 10.016 1 93.06 90 ASN A O 1
ATOM 754 N N . ASN A 1 91 ? 5.797 31.141 8.945 1 96.5 91 ASN A N 1
ATOM 755 C CA . ASN A 1 91 ? 6.129 31.562 7.59 1 96.5 91 ASN A CA 1
ATOM 756 C C . ASN A 1 91 ? 7.59 31.281 7.25 1 96.5 91 ASN A C 1
ATOM 758 O O . ASN A 1 91 ? 8.195 32 6.449 1 96.5 91 ASN A O 1
ATOM 762 N N . GLU A 1 92 ? 8.227 30.297 7.883 1 97.19 92 GLU A N 1
ATOM 763 C CA . GLU A 1 92 ? 9.586 29.844 7.598 1 97.19 92 GLU A CA 1
ATOM 764 C C . GLU A 1 92 ? 9.617 28.375 7.207 1 97.19 92 GLU A C 1
ATOM 766 O O . GLU A 1 92 ? 8.844 27.578 7.734 1 97.19 92 GLU A O 1
ATOM 771 N N . TRP A 1 93 ? 10.547 28.094 6.293 1 97.5 93 TRP A N 1
ATOM 772 C CA . TRP A 1 93 ? 10.719 26.703 5.93 1 97.5 93 TRP A CA 1
ATOM 773 C C . TRP A 1 93 ? 11.297 25.906 7.098 1 97.5 93 TRP A C 1
ATOM 775 O O . TRP A 1 93 ? 12.273 26.312 7.719 1 97.5 93 TRP A O 1
ATOM 785 N N . ARG A 1 94 ? 10.617 24.828 7.414 1 96.19 94 ARG A N 1
ATOM 786 C CA . ARG A 1 94 ? 11.086 23.922 8.469 1 96.19 94 ARG A CA 1
ATOM 787 C C . ARG A 1 94 ? 10.945 22.469 8.047 1 96.19 94 ARG A C 1
ATOM 789 O O . ARG A 1 94 ? 9.977 22.109 7.371 1 96.19 94 ARG A O 1
ATOM 796 N N . ASP A 1 95 ? 11.953 21.641 8.477 1 96.19 95 ASP A N 1
ATOM 797 C CA . ASP A 1 95 ? 11.797 20.203 8.32 1 96.19 95 ASP A CA 1
ATOM 798 C C . ASP A 1 95 ? 10.562 19.703 9.07 1 96.19 95 ASP A C 1
ATOM 800 O O . ASP A 1 95 ? 10.32 20.094 10.211 1 96.19 95 ASP A O 1
ATOM 804 N N . PHE A 1 96 ? 9.789 18.938 8.414 1 97.69 96 PHE A N 1
ATOM 805 C CA . PHE A 1 96 ? 8.562 18.453 9.031 1 97.69 96 PHE A CA 1
ATOM 806 C C . PHE A 1 96 ? 8.609 16.953 9.25 1 97.69 96 PHE A C 1
ATOM 808 O O . PHE A 1 96 ? 8.172 16.453 10.289 1 97.69 96 PHE A O 1
ATOM 815 N N . ALA A 1 97 ? 9.141 16.219 8.273 1 97.94 97 ALA A N 1
ATOM 816 C CA . ALA A 1 97 ? 9.242 14.766 8.359 1 97.94 97 ALA A CA 1
ATOM 817 C C . ALA A 1 97 ? 10.43 14.25 7.551 1 97.94 97 ALA A C 1
ATOM 819 O O . ALA A 1 97 ? 10.836 14.867 6.566 1 97.94 97 ALA A O 1
ATOM 820 N N . SER A 1 98 ? 10.93 13.156 8 1 98 98 SER A N 1
ATOM 821 C CA . SER A 1 98 ? 12.07 12.516 7.348 1 98 98 SER A CA 1
ATOM 822 C C . SER A 1 98 ? 11.773 11.047 7.047 1 98 98 SER A C 1
ATOM 824 O O . SER A 1 98 ? 11.125 10.359 7.836 1 98 98 SER A O 1
ATOM 826 N N . PHE A 1 99 ? 12.312 10.609 5.945 1 98.56 99 PHE A N 1
ATOM 827 C CA . PHE A 1 99 ? 12.07 9.25 5.48 1 98.56 99 PHE A CA 1
ATOM 828 C C . PHE A 1 99 ? 13.359 8.617 4.965 1 98.56 99 PHE A C 1
ATOM 830 O O . PHE A 1 99 ? 14.117 9.242 4.219 1 98.56 99 PHE A O 1
ATOM 837 N N . GLU A 1 100 ? 13.555 7.441 5.395 1 98.38 100 GLU A N 1
ATOM 838 C CA . GLU A 1 100 ? 14.555 6.598 4.742 1 98.38 100 GLU A CA 1
ATOM 839 C C . GLU A 1 100 ? 13.969 5.891 3.525 1 98.38 100 GLU A C 1
ATOM 841 O O . GLU A 1 100 ? 13.016 5.113 3.65 1 98.38 100 GLU A O 1
ATOM 846 N N . CYS A 1 101 ? 14.516 6.164 2.363 1 98.12 101 CYS A N 1
ATOM 847 C CA . CYS A 1 101 ? 14.016 5.59 1.121 1 98.12 101 CYS A CA 1
ATOM 848 C C . CYS A 1 101 ? 15.07 4.715 0.457 1 98.12 101 CYS A C 1
ATOM 850 O O . CYS A 1 101 ? 16.203 5.148 0.254 1 98.12 101 CYS A O 1
ATOM 852 N N . ARG A 1 102 ? 14.711 3.516 0.214 1 96.5 102 ARG A N 1
ATOM 853 C CA . ARG A 1 102 ? 15.562 2.613 -0.561 1 96.5 102 ARG A CA 1
ATOM 854 C C . ARG A 1 102 ? 14.922 2.285 -1.907 1 96.5 102 ARG A C 1
ATOM 856 O O . ARG A 1 102 ? 13.836 1.712 -1.961 1 96.5 102 ARG A O 1
ATOM 863 N N . GLY A 1 103 ? 15.523 2.762 -3.031 1 95.62 103 GLY A N 1
ATOM 864 C CA . GLY A 1 103 ? 15.039 2.488 -4.379 1 95.62 103 GLY A CA 1
ATOM 865 C C . GLY A 1 103 ? 13.891 3.379 -4.793 1 95.62 103 GLY A C 1
ATOM 866 O O . GLY A 1 103 ? 13.211 3.105 -5.789 1 95.62 103 GLY A O 1
ATOM 867 N N . ILE A 1 104 ? 13.562 4.43 -4.078 1 97.62 104 ILE A N 1
ATOM 868 C CA . ILE A 1 104 ? 12.398 5.273 -4.34 1 97.62 104 ILE A CA 1
ATOM 869 C C . ILE A 1 104 ? 12.797 6.742 -4.227 1 97.62 104 ILE A C 1
ATOM 871 O O . ILE A 1 104 ? 13.555 7.125 -3.332 1 97.62 104 ILE A O 1
ATOM 875 N N . GLU A 1 105 ? 12.281 7.48 -5.066 1 97.94 105 GLU A N 1
ATOM 876 C CA . GLU A 1 105 ? 12.297 8.938 -4.945 1 97.94 105 GLU A CA 1
ATOM 877 C C . GLU A 1 105 ? 10.898 9.484 -4.664 1 97.94 105 GLU A C 1
ATOM 879 O O . GLU A 1 105 ? 9.945 9.172 -5.383 1 97.94 105 GLU A O 1
ATOM 884 N N . LEU A 1 106 ? 10.789 10.281 -3.625 1 98.38 106 LEU A N 1
ATOM 885 C CA . LEU A 1 106 ? 9.539 10.992 -3.383 1 98.38 106 LEU A CA 1
ATOM 886 C C . LEU A 1 106 ? 9.445 12.234 -4.258 1 98.38 106 LEU A C 1
ATOM 888 O O . LEU A 1 106 ? 10.305 13.109 -4.191 1 98.38 106 LEU A O 1
ATOM 892 N N . ILE A 1 107 ? 8.391 12.328 -5.074 1 97.56 107 ILE A N 1
ATOM 893 C CA . ILE A 1 107 ? 8.297 13.398 -6.062 1 97.56 107 ILE A CA 1
ATOM 894 C C . ILE A 1 107 ? 7.359 14.484 -5.559 1 97.56 107 ILE A C 1
ATOM 896 O O . ILE A 1 107 ? 7.691 15.672 -5.609 1 97.56 107 ILE A O 1
ATOM 900 N N . ASP A 1 108 ? 6.16 14.133 -5.234 1 97.62 108 ASP A N 1
ATOM 901 C CA . ASP A 1 108 ? 5.145 15.055 -4.73 1 97.62 108 ASP A CA 1
ATOM 902 C C . ASP A 1 108 ? 4.625 14.609 -3.367 1 97.62 108 ASP A C 1
ATOM 904 O O . ASP A 1 108 ? 4.5 13.406 -3.105 1 97.62 108 ASP A O 1
ATOM 908 N N . PHE A 1 109 ? 4.41 15.539 -2.564 1 98.31 109 PHE A N 1
ATOM 909 C CA . PHE A 1 109 ? 3.738 15.352 -1.283 1 98.31 109 PHE A CA 1
ATOM 910 C C . PHE A 1 109 ? 2.348 15.977 -1.306 1 98.31 109 PHE A C 1
ATOM 912 O O . PHE A 1 109 ? 2.168 17.078 -1.82 1 98.31 109 PHE A O 1
ATOM 919 N N . PHE A 1 110 ? 1.365 15.289 -0.727 1 96.88 110 PHE A N 1
ATOM 920 C CA . PHE A 1 110 ? 0 15.797 -0.643 1 96.88 110 PHE A CA 1
ATOM 921 C C . PHE A 1 110 ? -0.472 15.844 0.806 1 96.88 110 PHE A C 1
ATOM 923 O O . PHE A 1 110 ? -0.758 14.805 1.403 1 96.88 110 PHE A O 1
ATOM 930 N N . PRO A 1 111 ? -0.561 17.062 1.366 1 96.69 111 PRO A N 1
ATOM 931 C CA . PRO A 1 111 ? -1.073 17.156 2.734 1 96.69 111 PRO A CA 1
ATOM 932 C C . PRO A 1 111 ? -2.449 16.516 2.895 1 96.69 111 PRO A C 1
ATOM 934 O O . PRO A 1 111 ? -3.33 16.719 2.057 1 96.69 111 PRO A O 1
ATOM 937 N N . SER A 1 112 ? -2.594 15.742 3.957 1 93.25 112 SER A N 1
ATOM 938 C CA . SER A 1 112 ? -3.818 14.977 4.18 1 93.25 112 SER A CA 1
ATOM 939 C C . SER A 1 112 ? -4.797 15.75 5.062 1 93.25 112 SER A C 1
ATOM 941 O O . SER A 1 112 ? -4.652 16.953 5.246 1 93.25 112 SER A O 1
ATOM 943 N N . ASN A 1 113 ? -5.867 15.086 5.516 1 93 113 ASN A N 1
ATOM 944 C CA . ASN A 1 113 ? -6.949 15.734 6.242 1 93 113 ASN A CA 1
ATOM 945 C C . ASN A 1 113 ? -6.934 15.367 7.723 1 93 113 ASN A C 1
ATOM 947 O O . ASN A 1 113 ? -7.961 15.453 8.398 1 93 113 ASN A O 1
ATOM 951 N N . ASN A 1 114 ? -5.777 14.953 8.227 1 94.38 114 ASN A N 1
ATOM 952 C CA . ASN A 1 114 ? -5.75 14.5 9.609 1 94.38 114 ASN A CA 1
ATOM 953 C C . ASN A 1 114 ? -4.637 15.188 10.398 1 94.38 114 ASN A C 1
ATOM 955 O O . ASN A 1 114 ? -4.062 14.586 11.312 1 94.38 114 ASN A O 1
ATOM 959 N N . PHE A 1 115 ? -4.348 16.391 10.086 1 97.56 115 PHE A N 1
ATOM 960 C CA . PHE A 1 115 ? -3.5 17.219 10.93 1 97.56 115 PHE A CA 1
ATOM 961 C C . PHE A 1 115 ? -4.211 17.562 12.227 1 97.56 115 PHE A C 1
ATOM 963 O O . PHE A 1 115 ? -5.43 17.406 12.344 1 97.56 115 PHE A O 1
ATOM 970 N N . ILE A 1 116 ? -3.393 18.016 13.211 1 98.19 116 ILE A N 1
ATOM 971 C CA . ILE A 1 116 ? -3.914 18.547 14.469 1 98.19 116 ILE A CA 1
ATOM 972 C C . ILE A 1 116 ? -3.373 19.953 14.703 1 98.19 116 ILE A C 1
ATOM 974 O O . ILE A 1 116 ? -2.189 20.219 14.477 1 98.19 116 ILE A O 1
ATOM 978 N N . VAL A 1 117 ? -4.258 20.828 15.141 1 98.56 117 VAL A N 1
ATOM 979 C CA . VAL A 1 117 ? -3.865 22.203 15.445 1 98.56 117 VAL A CA 1
ATOM 980 C C . VAL A 1 117 ? -4.125 22.5 16.922 1 98.56 117 VAL A C 1
ATOM 982 O O . VAL A 1 117 ? -5.164 22.109 17.469 1 98.56 117 VAL A O 1
ATOM 985 N N . GLU A 1 118 ? -3.148 23 17.562 1 98.56 118 GLU A N 1
ATOM 986 C CA . GLU A 1 118 ? -3.328 23.625 18.875 1 98.56 118 GLU A CA 1
ATOM 987 C C . GLU A 1 118 ? -3.291 25.141 18.766 1 98.56 118 GLU A C 1
ATOM 989 O O . GLU A 1 118 ? -2.326 25.719 18.266 1 98.56 118 GLU A O 1
ATOM 994 N N . ASP A 1 119 ? -4.371 25.75 19.219 1 98.56 119 ASP A N 1
ATOM 995 C CA . ASP A 1 119 ? -4.355 27.203 19.125 1 98.56 119 ASP A CA 1
ATOM 996 C C . ASP A 1 119 ? -3.611 27.812 20.312 1 98.56 119 ASP A C 1
ATOM 998 O O . ASP A 1 119 ? -3.105 27.094 21.172 1 98.56 119 ASP A O 1
ATOM 1002 N N . THR A 1 120 ? -3.408 29.156 20.344 1 98.25 120 THR A N 1
ATOM 1003 C CA . THR A 1 120 ? -2.574 29.859 21.312 1 98.25 120 THR A CA 1
ATOM 1004 C C . THR A 1 120 ? -3.193 29.797 22.703 1 98.25 120 THR A C 1
ATOM 1006 O O . THR A 1 120 ? -2.539 30.125 23.703 1 98.25 120 THR A O 1
ATOM 1009 N N . LYS A 1 121 ? -4.453 29.281 22.844 1 98.25 121 LYS A N 1
ATOM 1010 C CA . LYS A 1 121 ? -5.125 29.156 24.125 1 98.25 121 LYS A CA 1
ATOM 1011 C C . LYS A 1 121 ? -5.176 27.703 24.578 1 98.25 121 LYS A C 1
ATOM 1013 O O . LYS A 1 121 ? -5.723 27.391 25.641 1 98.25 121 LYS A O 1
ATOM 1018 N N . GLY A 1 122 ? -4.656 26.781 23.766 1 98.12 122 GLY A N 1
ATOM 1019 C CA . GLY A 1 122 ? -4.516 25.391 24.172 1 98.12 122 GLY A CA 1
ATOM 1020 C C . GLY A 1 122 ? -5.605 24.5 23.625 1 98.12 122 GLY A C 1
ATOM 1021 O O . GLY A 1 122 ? -5.566 23.281 23.797 1 98.12 122 GLY A O 1
ATOM 1022 N N . LYS A 1 123 ? -6.594 25.062 22.906 1 98.38 123 LYS A N 1
ATOM 1023 C CA . LYS A 1 123 ? -7.637 24.25 22.297 1 98.38 123 LYS A CA 1
ATOM 1024 C C . LYS A 1 123 ? -7.094 23.438 21.125 1 98.38 123 LYS A C 1
ATOM 1026 O O . LYS A 1 123 ? -6.332 23.953 20.312 1 98.38 123 LYS A O 1
ATOM 1031 N N . LEU A 1 124 ? -7.535 22.172 21.047 1 98.56 124 LEU A N 1
ATOM 1032 C CA . LEU A 1 124 ? -7.117 21.281 19.953 1 98.56 124 LEU A CA 1
ATOM 1033 C C . LEU A 1 124 ? -8.203 21.172 18.891 1 98.56 124 LEU A C 1
ATOM 1035 O O . LEU A 1 124 ? -9.391 21.109 19.219 1 98.56 124 LEU A O 1
ATOM 1039 N N . TYR A 1 125 ? -7.785 21.234 17.641 1 98.25 125 TYR A N 1
ATOM 1040 C CA . TYR A 1 125 ? -8.617 20.969 16.469 1 98.25 125 TYR A CA 1
ATOM 1041 C C . TYR A 1 125 ? -8.133 19.719 15.742 1 98.25 125 TYR A C 1
ATOM 1043 O O . TYR A 1 125 ? -6.98 19.641 15.32 1 98.25 125 TYR A O 1
ATOM 1051 N N . TYR A 1 126 ? -8.992 18.719 15.602 1 96.62 126 TYR A N 1
ATOM 1052 C CA . TYR A 1 126 ? -8.625 17.453 14.969 1 96.62 126 TYR A CA 1
ATOM 1053 C C . TYR A 1 126 ? -9.133 17.391 13.531 1 96.62 126 TYR A C 1
ATOM 1055 O O . TYR A 1 126 ? -9.961 18.219 13.125 1 96.62 126 TYR A O 1
ATOM 1063 N N . ASP A 1 127 ? -8.578 16.5 12.734 1 94.25 127 ASP A N 1
ATOM 1064 C CA . ASP A 1 127 ? -8.984 16.234 11.359 1 94.25 127 ASP A CA 1
ATOM 1065 C C . ASP A 1 127 ? -8.906 17.5 10.516 1 94.25 127 ASP A C 1
ATOM 1067 O O . ASP A 1 127 ? -9.852 17.828 9.781 1 94.25 127 ASP A O 1
ATOM 1071 N N . VAL A 1 128 ? -7.875 18.234 10.773 1 96.75 128 VAL A N 1
ATOM 1072 C CA . VAL A 1 128 ? -7.637 19.438 10 1 96.75 128 VAL A CA 1
ATOM 1073 C C . VAL A 1 128 ? -7.219 19.078 8.578 1 96.75 128 VAL A C 1
ATOM 1075 O O . VAL A 1 128 ? -6.18 18.453 8.375 1 96.75 128 VAL A O 1
ATOM 1078 N N . ASN A 1 129 ? -8.055 19.516 7.617 1 96.25 129 ASN A N 1
ATOM 1079 C CA . ASN A 1 129 ? -7.816 19.25 6.203 1 96.25 129 ASN A CA 1
ATOM 1080 C C . ASN A 1 129 ? -7.004 20.359 5.551 1 96.25 129 ASN A C 1
ATOM 1082 O O . ASN A 1 129 ? -7.465 21.5 5.453 1 96.25 129 ASN A O 1
ATOM 1086 N N . LEU A 1 130 ? -5.789 20.031 5.078 1 97.25 130 LEU A N 1
ATOM 1087 C CA . LEU A 1 130 ? -4.949 21.062 4.461 1 97.25 130 LEU A CA 1
ATOM 1088 C C . LEU A 1 130 ? -4.68 20.719 2.998 1 97.25 130 LEU A C 1
ATOM 1090 O O . LEU A 1 130 ? -3.715 21.219 2.412 1 97.25 130 LEU A O 1
ATOM 1094 N N . SER A 1 131 ? -5.508 19.891 2.424 1 94 131 SER A N 1
ATOM 1095 C CA . SER A 1 131 ? -5.348 19.516 1.024 1 94 131 SER A CA 1
ATOM 1096 C C . SER A 1 131 ? -5.414 20.734 0.106 1 94 131 SER A C 1
ATOM 1098 O O . SER A 1 131 ? -4.832 20.719 -0.979 1 94 131 SER A O 1
ATOM 1100 N N . ASP A 1 132 ? -6.117 21.781 0.563 1 94.94 132 ASP A N 1
ATOM 1101 C CA . ASP A 1 132 ? -6.207 22.984 -0.243 1 94.94 132 ASP A CA 1
ATOM 1102 C C . ASP A 1 132 ? -5.211 24.047 0.236 1 94.94 132 ASP A C 1
ATOM 1104 O O . ASP A 1 132 ? -5.324 25.219 -0.121 1 94.94 132 ASP A O 1
ATOM 1108 N N . GLN A 1 133 ? -4.43 23.766 1.219 1 96.94 133 GLN A N 1
ATOM 1109 C CA . GLN A 1 133 ? -3.312 24.578 1.687 1 96.94 133 GLN A CA 1
ATOM 1110 C C . GLN A 1 133 ? -3.789 25.656 2.643 1 96.94 133 GLN A C 1
ATOM 1112 O O . GLN A 1 133 ? -3.01 26.531 3.037 1 96.94 133 GLN A O 1
ATOM 1117 N N . ASN A 1 134 ? -5.027 25.625 2.951 1 98.31 134 ASN A N 1
ATOM 1118 C CA . ASN A 1 134 ? -5.602 26.578 3.896 1 98.31 134 ASN A CA 1
ATOM 1119 C C . ASN A 1 134 ? -6.574 25.891 4.855 1 98.31 134 ASN A C 1
ATOM 1121 O O . ASN A 1 134 ? -7.176 24.875 4.516 1 98.31 134 ASN A O 1
ATOM 1125 N N . TRP A 1 135 ? -6.699 26.438 6.012 1 98.31 135 TRP A N 1
ATOM 1126 C CA . TRP A 1 135 ? -7.668 26 7.008 1 98.31 135 TRP A CA 1
ATOM 1127 C C . TRP A 1 135 ? -7.977 27.125 7.996 1 98.31 135 TRP A C 1
ATOM 1129 O O . TRP A 1 135 ? -7.082 27.875 8.383 1 98.31 135 TRP A O 1
ATOM 1139 N N . CYS A 1 136 ? -9.25 27.234 8.305 1 98.06 136 CYS A N 1
ATOM 1140 C CA . CYS A 1 136 ? -9.602 28.219 9.328 1 98.06 136 CYS A CA 1
ATOM 1141 C C . CYS A 1 136 ? -10.75 27.719 10.195 1 98.06 136 CYS A C 1
ATOM 1143 O O . CYS A 1 136 ? -11.531 26.859 9.766 1 98.06 136 CYS A O 1
ATOM 1145 N N . ASP A 1 137 ? -10.734 28.109 11.414 1 98.38 137 ASP A N 1
ATOM 1146 C CA . ASP A 1 137 ? -11.781 27.859 12.398 1 98.38 137 ASP A CA 1
ATOM 1147 C C . ASP A 1 137 ? -11.914 29.016 13.375 1 98.38 137 ASP A C 1
ATOM 1149 O O . ASP A 1 137 ? -11.305 30.078 13.172 1 98.38 137 ASP A O 1
ATOM 1153 N N . TYR A 1 138 ? -12.906 28.875 14.266 1 98.25 138 TYR A N 1
ATOM 1154 C CA . TYR A 1 138 ? -13.156 29.922 15.234 1 98.25 138 TYR A CA 1
ATOM 1155 C C . TYR A 1 138 ? -13.203 29.375 16.656 1 98.25 138 TYR A C 1
ATOM 1157 O O . TYR A 1 138 ? -13.867 28.359 16.906 1 98.25 138 TYR A O 1
ATOM 1165 N N . ASN A 1 139 ? -12.336 30 17.547 1 98.38 139 ASN A N 1
ATOM 1166 C CA . ASN A 1 139 ? -12.422 29.734 18.969 1 98.38 139 ASN A CA 1
ATOM 1167 C C . ASN A 1 139 ? -13.484 30.609 19.641 1 98.38 139 ASN A C 1
ATOM 1169 O O . ASN A 1 139 ? -13.25 31.781 19.906 1 98.38 139 ASN A O 1
ATOM 1173 N N . GLU A 1 140 ? -14.602 30 19.859 1 97.69 140 GLU A N 1
ATOM 1174 C CA . GLU A 1 140 ? -15.734 30.75 20.406 1 97.69 140 GLU A CA 1
ATOM 1175 C C . GLU A 1 140 ? -15.445 31.266 21.812 1 97.69 140 GLU A C 1
ATOM 1177 O O . GLU A 1 140 ? -15.773 32.406 22.141 1 97.69 140 GLU A O 1
ATOM 1182 N N . GLU A 1 141 ? -14.867 30.438 22.625 1 97.56 141 GLU A N 1
ATOM 1183 C CA . GLU A 1 141 ? -14.586 30.766 24.031 1 97.56 141 GLU A CA 1
ATOM 1184 C C . GLU A 1 141 ? -13.734 32.031 24.141 1 97.56 141 GLU A C 1
ATOM 1186 O O . GLU A 1 141 ? -13.984 32.875 24.984 1 97.56 141 GLU A O 1
ATOM 1191 N N . HIS A 1 142 ? -12.773 32.188 23.266 1 97.75 142 HIS A N 1
ATOM 1192 C CA . HIS A 1 142 ? -11.844 33.312 23.359 1 97.75 142 HIS A CA 1
ATOM 1193 C C . HIS A 1 142 ? -12.047 34.312 22.234 1 97.75 142 HIS A C 1
ATOM 1195 O O . HIS A 1 142 ? -11.219 35.219 22.031 1 97.75 142 HIS A O 1
ATOM 1201 N N . GLU A 1 143 ? -13.031 34.125 21.406 1 97.31 143 GLU A N 1
ATOM 1202 C CA . GLU A 1 143 ? -13.461 35.031 20.359 1 97.31 143 GLU A CA 1
ATOM 1203 C C . GLU A 1 143 ? -12.305 35.344 19.406 1 97.31 143 GLU A C 1
ATOM 1205 O O . GLU A 1 143 ? -12.008 36.531 19.172 1 97.31 143 GLU A O 1
ATOM 1210 N N . MET A 1 144 ? -11.672 34.375 18.875 1 97.62 144 MET A N 1
ATOM 1211 C CA . MET A 1 144 ? -10.547 34.625 17.984 1 97.62 144 MET A CA 1
ATOM 1212 C C . MET A 1 144 ? -10.586 33.656 16.797 1 97.62 144 MET A C 1
ATOM 1214 O O . MET A 1 144 ? -10.977 32.5 16.953 1 97.62 144 MET A O 1
ATOM 1218 N N . CYS A 1 145 ? -10.141 34.156 15.648 1 98.19 145 CYS A N 1
ATOM 1219 C CA . CYS A 1 145 ? -9.945 33.312 14.469 1 98.19 145 CYS A CA 1
ATOM 1220 C C . CYS A 1 145 ? -8.656 32.531 14.562 1 98.19 145 CYS A C 1
ATOM 1222 O O . CYS A 1 145 ? -7.633 33.031 15.023 1 98.19 145 CYS A O 1
ATOM 1224 N N . VAL A 1 146 ? -8.734 31.281 14.227 1 98.62 146 VAL A N 1
ATOM 1225 C CA . VAL A 1 146 ? -7.586 30.375 14.141 1 98.62 146 VAL A CA 1
ATOM 1226 C C . VAL A 1 146 ? -7.414 29.891 12.703 1 98.62 146 VAL A C 1
ATOM 1228 O O . VAL A 1 146 ? -8.375 29.422 12.078 1 98.62 146 VAL A O 1
ATOM 1231 N N . GLY A 1 147 ? -6.18 30.016 12.203 1 98.56 147 GLY A N 1
ATOM 1232 C CA . GLY A 1 147 ? -6.094 29.656 10.797 1 98.56 147 GLY A CA 1
ATOM 1233 C C . GLY A 1 147 ? -4.688 29.312 10.352 1 98.56 147 GLY A C 1
ATOM 1234 O O . GLY A 1 147 ? -3.711 29.734 10.984 1 98.56 147 GLY A O 1
ATOM 1235 N N . ILE A 1 148 ? -4.559 28.516 9.398 1 98.69 148 ILE A N 1
ATOM 1236 C CA . ILE A 1 148 ? -3.359 28.172 8.641 1 98.69 148 ILE A CA 1
ATOM 1237 C C . ILE A 1 148 ? -3.537 28.578 7.176 1 98.69 148 ILE A C 1
ATOM 1239 O O . ILE A 1 148 ? -4.52 28.188 6.539 1 98.69 148 ILE A O 1
ATOM 1243 N N . TYR A 1 149 ? -2.576 29.328 6.668 1 98.31 149 TYR A N 1
ATOM 1244 C CA . TYR A 1 149 ? -2.742 29.859 5.324 1 98.31 149 TYR A CA 1
ATOM 1245 C C . TYR A 1 149 ? -1.499 29.609 4.477 1 98.31 149 TYR A C 1
ATOM 1247 O O . TYR A 1 149 ? -0.378 29.609 4.992 1 98.31 149 TYR A O 1
ATOM 1255 N N . ASN A 1 150 ? -1.677 29.359 3.184 1 98.31 150 ASN A N 1
ATOM 1256 C CA . ASN A 1 150 ? -0.628 29.266 2.174 1 98.31 150 ASN A CA 1
ATOM 1257 C C . ASN A 1 150 ? 0.399 28.188 2.539 1 98.31 150 ASN A C 1
ATOM 1259 O O . ASN A 1 150 ? 1.603 28.453 2.529 1 98.31 150 ASN A O 1
ATOM 1263 N N . LEU A 1 151 ? -0.139 27.062 2.922 1 98.56 151 LEU A N 1
ATOM 1264 C CA . LEU A 1 151 ? 0.786 25.969 3.189 1 98.56 151 LEU A CA 1
ATOM 1265 C C . LEU A 1 151 ? 1.564 25.594 1.934 1 98.56 151 LEU A C 1
ATOM 1267 O O . LEU A 1 151 ? 0.976 25.406 0.868 1 98.56 151 LEU A O 1
ATOM 1271 N N . GLU A 1 152 ? 2.852 25.562 1.996 1 98.06 152 GLU A N 1
ATOM 1272 C CA . GLU A 1 152 ? 3.762 25.094 0.951 1 98.06 152 GLU A CA 1
ATOM 1273 C C . GLU A 1 152 ? 4.594 23.906 1.424 1 98.06 152 GLU A C 1
ATOM 1275 O O . GLU A 1 152 ? 4.801 23.734 2.625 1 98.06 152 GLU A O 1
ATOM 1280 N N . TYR A 1 153 ? 5 23.141 0.491 1 97.88 153 TYR A N 1
ATOM 1281 C CA . TYR A 1 153 ? 5.863 22.016 0.831 1 97.88 153 TYR A CA 1
ATOM 1282 C C . TYR A 1 153 ? 7.012 21.891 -0.161 1 97.88 153 TYR A C 1
ATOM 1284 O O . TYR A 1 153 ? 6.918 22.375 -1.294 1 97.88 153 TYR A O 1
ATOM 1292 N N . GLU A 1 154 ? 8.102 21.312 0.29 1 97.5 154 GLU A N 1
ATOM 1293 C CA . GLU A 1 154 ? 9.219 20.859 -0.535 1 97.5 154 GLU A CA 1
ATOM 1294 C C . GLU A 1 154 ? 9.695 19.469 -0.106 1 97.5 154 GLU A C 1
ATOM 1296 O O . GLU A 1 154 ? 9.633 19.125 1.074 1 97.5 154 GLU A O 1
ATOM 1301 N N . VAL A 1 155 ? 10.047 18.703 -1.08 1 97.38 155 VAL A N 1
ATOM 1302 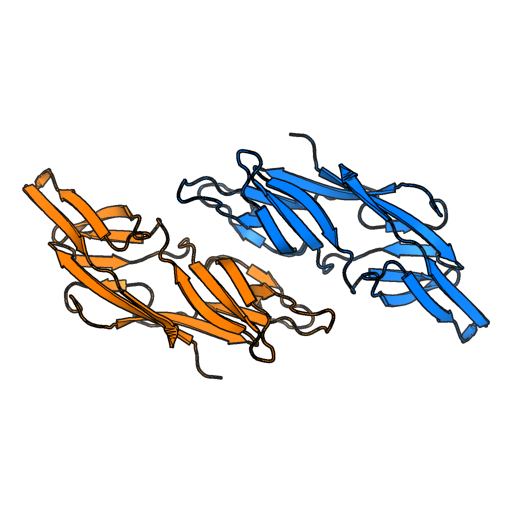C CA . VAL A 1 155 ? 10.648 17.406 -0.83 1 97.38 155 VAL A CA 1
ATOM 1303 C C . VAL A 1 155 ? 12.117 17.422 -1.245 1 97.38 155 VAL A C 1
ATOM 1305 O O . VAL A 1 155 ? 12.438 17.75 -2.391 1 97.38 155 VAL A O 1
ATOM 1308 N N . ASN A 1 156 ? 13.086 17.094 -0.264 1 90.12 156 ASN A N 1
ATOM 1309 C CA . ASN A 1 156 ? 14.508 17.219 -0.534 1 90.12 156 ASN A CA 1
ATOM 1310 C C . ASN A 1 156 ? 15.289 15.992 -0.053 1 90.12 156 ASN A C 1
ATOM 1312 O O . ASN A 1 156 ? 14.914 15.367 0.939 1 90.12 156 ASN A O 1
ATOM 1316 N N . MET B 1 1 ? -20.797 -9.328 4.062 1 70.69 1 MET B N 1
ATOM 1317 C CA . MET B 1 1 ? -20.578 -9.164 2.629 1 70.69 1 MET B CA 1
ATOM 1318 C C . MET B 1 1 ? -19.812 -10.359 2.061 1 70.69 1 MET B C 1
ATOM 1320 O O . MET B 1 1 ? -19.062 -11.023 2.779 1 70.69 1 MET B O 1
ATOM 1324 N N . LYS B 1 2 ? -20.141 -10.797 0.754 1 89.38 2 LYS B N 1
ATOM 1325 C CA . LYS B 1 2 ? -19.516 -11.953 0.124 1 89.38 2 LYS B CA 1
ATOM 1326 C C . LYS B 1 2 ? -18.047 -11.695 -0.175 1 89.38 2 LYS B C 1
ATOM 1328 O O . LYS B 1 2 ? -17.672 -10.57 -0.522 1 89.38 2 LYS B O 1
ATOM 1333 N N . ASN B 1 3 ? -17.172 -12.719 0.101 1 96.19 3 ASN B N 1
ATOM 1334 C CA . ASN B 1 3 ? -15.758 -12.625 -0.226 1 96.19 3 ASN B CA 1
ATOM 1335 C C . ASN B 1 3 ? -15.531 -12.594 -1.734 1 96.19 3 ASN B C 1
ATOM 1337 O O . ASN B 1 3 ? -16.328 -13.156 -2.496 1 96.19 3 ASN B O 1
ATOM 1341 N N . THR B 1 4 ? -14.531 -11.875 -2.105 1 98.06 4 THR B N 1
ATOM 1342 C CA . THR B 1 4 ? -14.07 -11.93 -3.49 1 98.06 4 THR B CA 1
ATOM 1343 C C . THR B 1 4 ? -13.109 -13.102 -3.693 1 98.06 4 THR B C 1
ATOM 1345 O O . THR B 1 4 ? -12.195 -13.305 -2.896 1 98.06 4 THR B O 1
ATOM 1348 N N . VAL B 1 5 ? -13.328 -13.844 -4.789 1 97.38 5 VAL B N 1
ATOM 1349 C CA . VAL B 1 5 ? -12.539 -15.055 -5.004 1 97.38 5 VAL B CA 1
ATOM 1350 C C . VAL B 1 5 ? -11.758 -14.93 -6.312 1 97.38 5 VAL B C 1
ATOM 1352 O O . VAL B 1 5 ? -12.312 -14.516 -7.336 1 97.38 5 VAL B O 1
ATOM 1355 N N . VAL B 1 6 ? -10.477 -15.219 -6.262 1 98 6 VAL B N 1
ATOM 1356 C CA . VAL B 1 6 ? -9.664 -15.414 -7.457 1 98 6 VAL B CA 1
ATOM 1357 C C . VAL B 1 6 ? -9.648 -16.891 -7.844 1 98 6 VAL B C 1
ATOM 1359 O O . VAL B 1 6 ? -9.281 -17.75 -7.035 1 98 6 VAL B O 1
ATOM 1362 N N . ARG B 1 7 ? -10.062 -17.141 -9.016 1 97.44 7 ARG B N 1
ATOM 1363 C CA . ARG B 1 7 ? -10 -18.484 -9.578 1 97.44 7 ARG B CA 1
ATOM 1364 C C . ARG B 1 7 ? -8.961 -18.562 -10.688 1 97.44 7 ARG B C 1
ATOM 1366 O O . ARG B 1 7 ? -8.742 -17.594 -11.414 1 97.44 7 ARG B O 1
ATOM 1373 N N . ILE B 1 8 ? -8.398 -19.781 -10.797 1 97.94 8 ILE B N 1
ATOM 1374 C CA . ILE B 1 8 ? -7.434 -19.938 -11.875 1 97.94 8 ILE B CA 1
ATOM 1375 C C . ILE B 1 8 ? -7.691 -21.25 -12.625 1 97.94 8 ILE B C 1
ATOM 1377 O O . ILE B 1 8 ? -8.383 -22.125 -12.109 1 97.94 8 ILE B O 1
ATOM 1381 N N . LYS B 1 9 ? -7.211 -21.281 -13.812 1 98.38 9 LYS B N 1
ATOM 1382 C CA . LYS B 1 9 ? -7.164 -22.453 -14.688 1 98.38 9 LYS B CA 1
ATOM 1383 C C . LYS B 1 9 ? -5.84 -22.516 -15.438 1 98.38 9 LYS B C 1
ATOM 1385 O O . LYS B 1 9 ? -5.363 -21.5 -15.969 1 98.38 9 LYS B O 1
ATOM 1390 N N . ALA B 1 10 ? -5.234 -23.688 -15.422 1 98.5 10 ALA B N 1
ATOM 1391 C CA . ALA B 1 10 ? -3.971 -23.844 -16.141 1 98.5 10 ALA B CA 1
ATOM 1392 C C . ALA B 1 10 ? -3.775 -25.297 -16.578 1 98.5 10 ALA B C 1
ATOM 1394 O O . ALA B 1 10 ? -4.367 -26.203 -16.016 1 98.5 10 ALA B O 1
ATOM 1395 N N . GLU B 1 11 ? -2.951 -25.406 -17.562 1 98.56 11 GLU B N 1
ATOM 1396 C CA . GLU B 1 11 ? -2.494 -26.734 -18 1 98.56 11 GLU B CA 1
ATOM 1397 C C . GLU B 1 11 ? -1.184 -27.109 -17.312 1 98.56 11 GLU B C 1
ATOM 1399 O O . GLU B 1 11 ? -0.201 -26.375 -17.391 1 98.56 11 GLU B O 1
ATOM 1404 N N . LEU B 1 12 ? -1.24 -28.297 -16.688 1 98.56 12 LEU B N 1
ATOM 1405 C CA . LEU B 1 12 ? -0.076 -28.75 -15.938 1 98.56 12 LEU B CA 1
ATOM 1406 C C . LE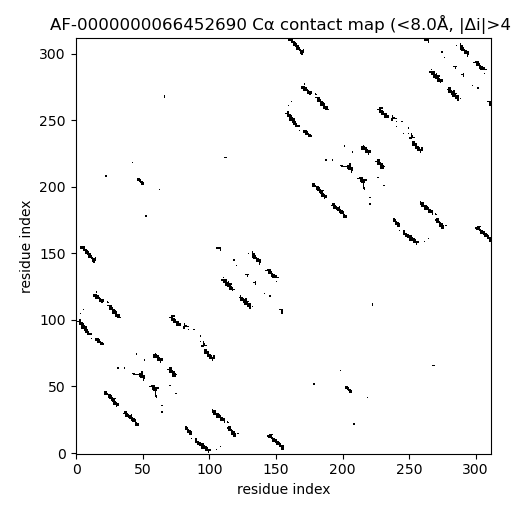U B 1 12 ? 0.61 -29.906 -16.641 1 98.56 12 LEU B C 1
ATOM 1408 O O . LEU B 1 12 ? -0.05 -30.875 -17.047 1 98.56 12 LEU B O 1
ATOM 1412 N N . GLU B 1 13 ? 1.904 -29.781 -16.875 1 98.38 13 GLU B N 1
ATOM 1413 C CA . GLU B 1 13 ? 2.734 -30.875 -17.375 1 98.38 13 GLU B CA 1
ATOM 1414 C C . GLU B 1 13 ? 3.736 -31.344 -16.312 1 98.38 13 GLU B C 1
ATOM 1416 O O . GLU B 1 13 ? 4.684 -30.609 -16 1 98.38 13 GLU B O 1
ATOM 1421 N N . ASN B 1 14 ? 3.605 -32.5 -15.773 1 98.44 14 ASN B N 1
ATOM 1422 C CA . ASN B 1 14 ? 4.457 -33.094 -14.742 1 98.44 14 ASN B CA 1
ATOM 1423 C C . ASN B 1 14 ? 4.551 -32.219 -13.516 1 98.44 14 ASN B C 1
ATOM 1425 O O . ASN B 1 14 ? 5.629 -32.062 -12.93 1 98.44 14 ASN B O 1
ATOM 1429 N N . VAL B 1 15 ? 3.461 -31.562 -13.164 1 98.62 15 VAL B N 1
ATOM 1430 C CA . VAL B 1 15 ? 3.338 -30.703 -11.992 1 98.62 15 VAL B CA 1
ATOM 1431 C C . VAL B 1 15 ? 2.371 -31.328 -10.992 1 98.62 15 VAL B C 1
ATOM 1433 O O . VAL B 1 15 ? 1.224 -31.625 -11.328 1 98.62 15 VAL B O 1
ATOM 1436 N N . LYS B 1 16 ? 2.852 -31.594 -9.836 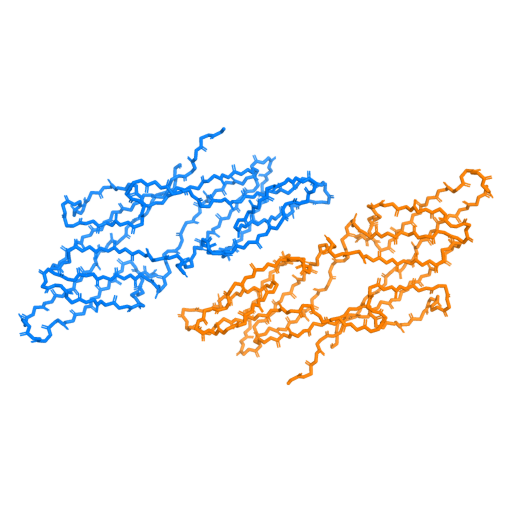1 98.06 16 LYS B N 1
ATOM 1437 C CA . LYS B 1 16 ? 1.994 -32.094 -8.758 1 98.06 16 LYS B CA 1
ATOM 1438 C C . LYS B 1 16 ? 1.128 -30.953 -8.203 1 98.06 16 LYS B C 1
ATOM 1440 O O . LYS B 1 16 ? -0.075 -31.141 -7.996 1 98.06 16 LYS B O 1
ATOM 1445 N N . ARG B 1 17 ? 1.795 -29.812 -7.988 1 97.5 17 ARG B N 1
ATOM 1446 C CA . ARG B 1 17 ? 1.005 -28.672 -7.508 1 97.5 17 ARG B CA 1
ATOM 1447 C C . ARG B 1 17 ? 1.7 -27.359 -7.809 1 97.5 17 ARG B C 1
ATOM 1449 O O . ARG B 1 17 ? 2.93 -27.297 -7.852 1 97.5 17 ARG B O 1
ATOM 1456 N N . LEU B 1 18 ? 0.908 -26.422 -8.148 1 98.38 18 LEU B N 1
ATOM 1457 C CA . LEU B 1 18 ? 1.23 -25 -8.172 1 98.38 18 LEU B CA 1
ATOM 1458 C C . LEU B 1 18 ? 0.689 -24.297 -6.938 1 98.38 18 LEU B C 1
ATOM 1460 O O . LEU B 1 18 ? -0.504 -24.391 -6.637 1 98.38 18 LEU B O 1
ATOM 1464 N N . PHE B 1 19 ? 1.581 -23.594 -6.148 1 98 19 PHE B N 1
ATOM 1465 C CA . PHE B 1 19 ? 1.088 -22.953 -4.93 1 98 19 PHE B CA 1
ATOM 1466 C C . PHE B 1 19 ? 1.912 -21.719 -4.594 1 98 19 PHE B C 1
ATOM 1468 O O . PHE B 1 19 ? 2.854 -21.375 -5.312 1 98 19 PHE B O 1
ATOM 1475 N N . CYS B 1 20 ? 1.413 -20.938 -3.629 1 97.19 20 CYS B N 1
ATOM 1476 C CA . CYS B 1 20 ? 2.18 -19.797 -3.111 1 97.19 20 CYS B CA 1
ATOM 1477 C C . CYS B 1 20 ? 2.164 -19.781 -1.587 1 97.19 20 CYS B C 1
ATOM 1479 O O . CYS B 1 20 ? 1.309 -20.422 -0.964 1 97.19 20 CYS B O 1
ATOM 1481 N N . ASP B 1 21 ? 3.186 -19.172 -1.048 1 95.56 21 ASP B N 1
ATOM 1482 C CA . ASP B 1 21 ? 3.258 -19.062 0.405 1 95.56 21 ASP B CA 1
ATOM 1483 C C . ASP B 1 21 ? 2.816 -17.672 0.872 1 95.56 21 ASP B C 1
ATOM 1485 O O . ASP B 1 21 ? 2.23 -16.922 0.102 1 95.56 21 ASP B O 1
ATOM 1489 N N . ASP B 1 22 ? 3.027 -17.391 2.152 1 95.06 22 ASP B N 1
ATOM 1490 C CA . ASP B 1 22 ? 2.498 -16.188 2.764 1 95.06 22 ASP B CA 1
ATOM 1491 C C . ASP B 1 22 ? 3.217 -14.938 2.236 1 95.06 22 ASP B C 1
ATOM 1493 O O . ASP B 1 22 ? 2.73 -13.82 2.398 1 95.06 22 ASP B O 1
ATOM 1497 N N . GLU B 1 23 ? 4.336 -15.164 1.537 1 93.44 23 GLU B N 1
ATOM 1498 C CA . GLU B 1 23 ? 5.133 -14.047 1.045 1 93.44 23 GLU B CA 1
ATOM 1499 C C . GLU B 1 23 ? 4.734 -13.672 -0.379 1 93.44 23 GLU B C 1
ATOM 1501 O O . GLU B 1 23 ? 5.273 -12.719 -0.95 1 93.44 23 GLU B O 1
ATOM 1506 N N . TYR B 1 24 ? 3.764 -14.391 -0.908 1 96.19 24 TYR B N 1
ATOM 1507 C CA . TYR B 1 24 ? 3.318 -14.125 -2.27 1 96.19 24 TYR B CA 1
ATOM 1508 C C . TYR B 1 24 ? 2.805 -12.695 -2.402 1 96.19 24 TYR B C 1
ATOM 1510 O O . TYR B 1 24 ? 2.051 -12.219 -1.552 1 96.19 24 TYR B O 1
ATOM 1518 N N . LEU B 1 25 ? 3.266 -12.016 -3.463 1 96.31 25 LEU B N 1
ATOM 1519 C CA . LEU B 1 25 ? 2.859 -10.641 -3.746 1 96.31 25 LEU B CA 1
ATOM 1520 C C . LEU B 1 25 ? 1.591 -10.617 -4.594 1 96.31 25 LEU B C 1
ATOM 1522 O O . LEU B 1 25 ? 1.626 -10.938 -5.781 1 96.31 25 LEU B O 1
ATOM 1526 N N . TRP B 1 26 ? 0.513 -10.195 -4.008 1 98.06 26 TRP B N 1
ATOM 1527 C CA . TRP B 1 26 ? -0.746 -10.039 -4.73 1 98.06 26 TRP B CA 1
ATOM 1528 C C . TRP B 1 26 ? -0.798 -8.688 -5.438 1 98.06 26 TRP B C 1
ATOM 1530 O O . TRP B 1 26 ? -0.509 -7.652 -4.832 1 98.06 26 TRP B O 1
ATOM 1540 N N . ILE B 1 27 ? -1.165 -8.727 -6.699 1 97.88 27 ILE B N 1
ATOM 1541 C CA . ILE B 1 27 ? -1.2 -7.508 -7.504 1 97.88 27 ILE B CA 1
ATOM 1542 C C . ILE B 1 27 ? -2.566 -7.375 -8.172 1 97.88 27 ILE B C 1
ATOM 1544 O O . ILE B 1 27 ? -3.006 -8.281 -8.883 1 97.88 27 ILE B O 1
ATOM 1548 N N . PHE B 1 28 ? -3.238 -6.23 -7.922 1 98.5 28 PHE B N 1
ATOM 1549 C CA . PHE B 1 28 ? -4.57 -6.02 -8.477 1 98.5 28 PHE B CA 1
ATOM 1550 C C . PHE B 1 28 ? -4.707 -4.609 -9.031 1 98.5 28 PHE B C 1
ATOM 1552 O O . PHE B 1 28 ? -4.008 -3.693 -8.602 1 98.5 28 PHE B O 1
ATOM 1559 N N . ASN B 1 29 ? -5.535 -4.457 -10 1 98.38 29 ASN B N 1
ATOM 1560 C CA . ASN B 1 29 ? -6.258 -3.203 -10.18 1 98.38 29 ASN B CA 1
ATOM 1561 C C . ASN B 1 29 ? -7.539 -3.17 -9.352 1 98.38 29 ASN B C 1
ATOM 1563 O O . ASN B 1 29 ? -8.266 -4.168 -9.281 1 98.38 29 ASN B O 1
ATOM 1567 N N . ILE B 1 30 ? -7.789 -1.992 -8.742 1 98.44 30 ILE B N 1
ATOM 1568 C CA . ILE B 1 30 ? -8.961 -1.929 -7.875 1 98.44 30 ILE B CA 1
ATOM 1569 C C . ILE B 1 30 ? -9.805 -0.712 -8.242 1 98.44 30 ILE B C 1
ATOM 1571 O O . ILE B 1 30 ? -9.328 0.212 -8.898 1 98.44 30 ILE B O 1
ATOM 1575 N N . ARG B 1 31 ? -11.039 -0.805 -7.82 1 97.88 31 ARG B N 1
ATOM 1576 C CA . ARG B 1 31 ? -11.992 0.284 -7.992 1 97.88 31 ARG B CA 1
ATOM 1577 C C . ARG B 1 31 ? -12.766 0.544 -6.703 1 97.88 31 ARG B C 1
ATOM 1579 O O . ARG B 1 31 ? -13.102 -0.393 -5.977 1 97.88 31 ARG B O 1
ATOM 1586 N N . ASP B 1 32 ? -13 1.786 -6.461 1 96.44 32 ASP B N 1
ATOM 1587 C CA . ASP B 1 32 ? -13.898 2.141 -5.367 1 96.44 32 ASP B CA 1
ATOM 1588 C C . ASP B 1 32 ? -15.289 1.544 -5.582 1 96.44 32 ASP B C 1
ATOM 1590 O O . ASP B 1 32 ? -15.844 1.628 -6.68 1 96.44 32 ASP B O 1
ATOM 1594 N N . SER B 1 33 ? -15.836 0.971 -4.547 1 95 33 SER B N 1
ATOM 1595 C CA . SER B 1 33 ? -17.125 0.3 -4.68 1 95 33 SER B CA 1
ATOM 1596 C C . SER B 1 33 ? -18.25 1.308 -4.844 1 95 33 SER B C 1
ATOM 1598 O O . SER B 1 33 ? -19.359 0.944 -5.25 1 95 33 SER B O 1
ATOM 1600 N N . THR B 1 34 ? -18.062 2.559 -4.523 1 93.06 34 THR B N 1
ATOM 1601 C CA . THR B 1 34 ? -19.141 3.543 -4.496 1 93.06 34 THR B CA 1
ATOM 1602 C C . THR B 1 34 ? -18.922 4.609 -5.566 1 93.06 34 THR B C 1
ATOM 1604 O O . THR B 1 34 ? -19.734 5.516 -5.719 1 93.06 34 THR B O 1
ATOM 1607 N N . SER B 1 35 ? -17.812 4.543 -6.293 1 93.62 35 SER B N 1
ATOM 1608 C CA . SER B 1 35 ? -17.516 5.543 -7.316 1 93.62 35 SER B CA 1
ATOM 1609 C C . SER B 1 35 ? -16.781 4.922 -8.5 1 93.62 35 SER B C 1
ATOM 1611 O O . SER B 1 35 ? -16.688 3.697 -8.609 1 93.62 35 SER B O 1
ATOM 1613 N N . SER B 1 36 ? -16.25 5.758 -9.406 1 95.06 36 SER B N 1
ATOM 1614 C CA . SER B 1 36 ? -15.539 5.285 -10.602 1 95.06 36 SER B CA 1
ATOM 1615 C C . SER B 1 36 ? -14.031 5.359 -10.414 1 95.06 36 SER B C 1
ATOM 1617 O O . SER B 1 36 ? -13.273 5.07 -11.336 1 95.06 36 SER B O 1
ATOM 1619 N N . LEU B 1 37 ? -13.594 5.75 -9.227 1 95.69 37 LEU B N 1
ATOM 1620 C CA . LEU B 1 37 ? -12.164 5.891 -8.984 1 95.69 37 LEU B CA 1
ATOM 1621 C C . LEU B 1 37 ? -11.469 4.531 -9.016 1 95.69 37 LEU B C 1
ATOM 1623 O O . LEU B 1 37 ? -11.992 3.551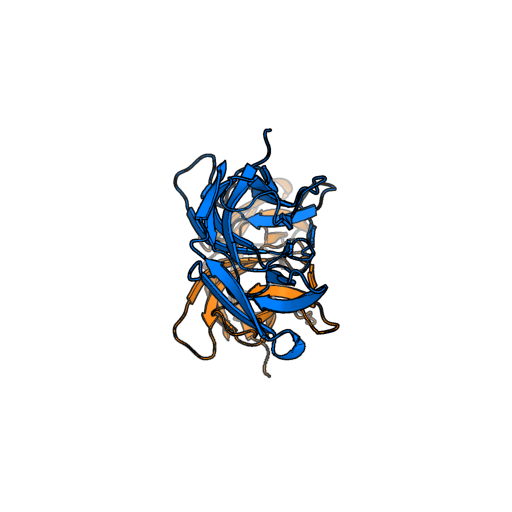 -8.477 1 95.69 37 LEU B O 1
ATOM 1627 N N . THR B 1 38 ? -10.312 4.477 -9.664 1 97.75 38 THR B N 1
ATOM 1628 C CA . THR B 1 38 ? -9.555 3.234 -9.766 1 97.75 38 THR B CA 1
ATOM 1629 C C . THR B 1 38 ? -8.109 3.441 -9.32 1 97.75 38 THR B C 1
ATOM 1631 O O . THR B 1 38 ? -7.629 4.574 -9.258 1 97.75 38 THR B O 1
ATOM 1634 N N . ARG B 1 39 ? -7.473 2.432 -8.859 1 97.12 39 ARG B N 1
ATOM 1635 C CA . ARG B 1 39 ? -6.035 2.369 -8.625 1 97.12 39 ARG B CA 1
ATOM 1636 C C . ARG B 1 39 ? -5.426 1.135 -9.281 1 97.12 39 ARG B C 1
ATOM 1638 O O . ARG B 1 39 ? -5.945 0.027 -9.133 1 97.12 39 ARG B O 1
ATOM 1645 N N . ASP B 1 40 ? -4.348 1.437 -9.984 1 96.75 40 ASP B N 1
ATOM 1646 C CA . ASP B 1 40 ? -3.723 0.338 -10.719 1 96.75 40 ASP B CA 1
ATOM 1647 C C . ASP B 1 40 ? -2.529 -0.225 -9.945 1 96.75 40 ASP B C 1
ATOM 1649 O O . ASP B 1 40 ? -1.846 0.507 -9.227 1 96.75 40 ASP B O 1
ATOM 1653 N N . ASN B 1 41 ? -2.33 -1.522 -10.055 1 96.25 41 ASN B N 1
ATOM 1654 C CA . ASN B 1 41 ? -1.121 -2.221 -9.633 1 96.25 41 ASN B CA 1
ATOM 1655 C C . ASN B 1 41 ? -0.877 -2.066 -8.133 1 96.25 41 ASN B C 1
ATOM 1657 O O . ASN B 1 41 ? 0.24 -1.766 -7.711 1 96.25 41 ASN B O 1
ATOM 1661 N N . ILE B 1 42 ? -2.004 -2.182 -7.395 1 98 42 ILE B N 1
ATOM 1662 C CA . ILE B 1 42 ? -1.799 -2.221 -5.953 1 98 42 ILE B CA 1
ATOM 1663 C C . ILE B 1 42 ? -1.15 -3.547 -5.559 1 98 42 ILE B C 1
ATOM 1665 O O . ILE B 1 42 ? -1.379 -4.57 -6.207 1 98 42 ILE B O 1
ATOM 1669 N N . GLN B 1 43 ? -0.328 -3.516 -4.523 1 97.56 43 GLN B N 1
ATOM 1670 C CA . GLN B 1 43 ? 0.448 -4.672 -4.09 1 97.56 43 GLN B CA 1
ATOM 1671 C C . GLN B 1 43 ? 0.317 -4.895 -2.586 1 97.56 43 GLN B C 1
ATOM 1673 O O . GLN B 1 43 ? 0.346 -3.938 -1.809 1 97.56 43 GLN B O 1
ATOM 1678 N N . PHE B 1 44 ? 0.133 -6.133 -2.174 1 98.31 44 PHE B N 1
ATOM 1679 C CA . PHE B 1 44 ? 0.196 -6.465 -0.755 1 98.31 44 PHE B CA 1
ATOM 1680 C C . PHE B 1 44 ? 0.445 -7.957 -0.559 1 98.31 44 PHE B C 1
ATOM 1682 O O . PHE B 1 44 ? 0.358 -8.734 -1.51 1 98.31 44 PHE B O 1
ATOM 1689 N N . ARG B 1 45 ? 0.809 -8.336 0.591 1 97.5 45 ARG B N 1
ATOM 1690 C CA . ARG B 1 45 ? 1.012 -9.727 0.989 1 97.5 45 ARG B CA 1
ATOM 1691 C C . ARG B 1 45 ? 0.137 -10.086 2.186 1 97.5 45 ARG B C 1
ATOM 1693 O O . ARG B 1 45 ? -0.328 -9.203 2.908 1 97.5 45 ARG B O 1
ATOM 1700 N N . LYS B 1 46 ? 0.003 -11.344 2.312 1 97.19 46 LYS B N 1
ATOM 1701 C CA . LYS B 1 46 ? -0.742 -11.867 3.455 1 97.19 46 LYS B CA 1
ATOM 1702 C C . LYS B 1 46 ? -0.077 -11.469 4.77 1 97.19 46 LYS B C 1
ATOM 1704 O O . LYS B 1 46 ? -0.751 -11.312 5.793 1 97.19 46 LYS B O 1
ATOM 1709 N N . THR B 1 47 ? 1.177 -11.227 4.793 1 96.25 47 THR B N 1
ATOM 1710 C CA . THR B 1 47 ? 1.942 -10.938 6 1 96.25 47 THR B CA 1
ATOM 1711 C C . THR B 1 47 ? 1.852 -9.461 6.359 1 96.25 47 THR B C 1
ATOM 1713 O O . THR B 1 47 ? 2.248 -9.055 7.457 1 96.25 47 THR B O 1
ATOM 1716 N N . ASP B 1 48 ? 1.348 -8.625 5.461 1 97.94 48 ASP B N 1
ATOM 1717 C CA . ASP B 1 48 ? 1.268 -7.188 5.711 1 97.94 48 ASP B CA 1
ATOM 1718 C C . ASP B 1 48 ? 0.261 -6.875 6.816 1 97.94 48 ASP B C 1
ATOM 1720 O O . ASP B 1 48 ? -0.819 -7.469 6.863 1 97.94 48 ASP B O 1
ATOM 1724 N N . ILE B 1 49 ? 0.64 -5.918 7.703 1 97.88 49 ILE B N 1
ATOM 1725 C CA . ILE B 1 49 ? -0.235 -5.555 8.812 1 97.88 49 ILE B CA 1
ATOM 1726 C C . ILE B 1 49 ? -0.424 -4.039 8.844 1 97.88 49 ILE B C 1
ATOM 1728 O O . ILE B 1 49 ? 0.528 -3.295 9.086 1 97.88 49 ILE B O 1
ATOM 1732 N N . LEU B 1 50 ? -1.652 -3.633 8.594 1 97.88 50 LEU B N 1
ATOM 1733 C CA . LEU B 1 50 ? -2.055 -2.232 8.68 1 97.88 50 LEU B CA 1
ATOM 1734 C C . LEU B 1 50 ? -3.145 -2.045 9.734 1 97.88 50 LEU B C 1
ATOM 1736 O O . LEU B 1 50 ? -4.227 -2.623 9.617 1 97.88 50 LEU B O 1
ATOM 1740 N N . GLU B 1 51 ? -2.865 -1.253 10.719 1 96.19 51 GLU B N 1
ATOM 1741 C CA . GLU B 1 51 ? -3.904 -0.959 11.703 1 96.19 51 GLU B CA 1
ATOM 1742 C C . GLU B 1 51 ? -5.012 -0.104 11.094 1 96.19 51 GLU B C 1
ATOM 1744 O O . GLU B 1 51 ? -4.738 0.912 10.453 1 96.19 51 GLU B O 1
ATOM 1749 N N . ILE B 1 52 ? -6.246 -0.569 11.273 1 94.5 52 ILE B N 1
ATOM 1750 C CA . ILE B 1 52 ? -7.367 0.22 10.781 1 94.5 52 ILE B CA 1
ATOM 1751 C C . ILE B 1 52 ? -7.73 1.301 11.797 1 94.5 52 ILE B C 1
ATOM 1753 O O . ILE B 1 52 ? -8.062 0.997 12.945 1 94.5 52 ILE B O 1
ATOM 1757 N N . PRO B 1 53 ? -7.664 2.529 11.383 1 88.69 53 PRO B N 1
ATOM 1758 C CA . PRO B 1 53 ? -7.988 3.602 12.32 1 88.69 53 PRO B CA 1
ATOM 1759 C C . PRO B 1 53 ? -9.391 3.469 12.914 1 88.69 53 PRO B C 1
ATOM 1761 O O . PRO B 1 53 ? -10.336 3.121 12.195 1 88.69 53 PRO B O 1
ATOM 1764 N N . ASN B 1 54 ? -9.508 3.744 14.242 1 85.06 54 ASN B N 1
ATOM 1765 C CA . ASN B 1 54 ? -10.766 3.764 14.977 1 85.06 54 ASN B CA 1
ATOM 1766 C C . ASN B 1 54 ? -11.414 2.385 15.008 1 85.06 54 ASN B C 1
ATOM 1768 O O . ASN B 1 54 ? -12.648 2.273 15.023 1 85.06 54 ASN B O 1
ATOM 1772 N N . SER B 1 55 ? -10.742 1.387 14.742 1 86.62 55 SER B N 1
ATOM 1773 C CA . SER B 1 55 ? -11.203 0.003 14.805 1 86.62 55 SER B CA 1
ATOM 1774 C C . SER B 1 55 ? -10.18 -0.884 15.508 1 86.62 55 SER B C 1
ATOM 1776 O O . SER B 1 55 ? -9.023 -0.498 15.664 1 86.62 55 SER B O 1
ATOM 1778 N N . ARG B 1 56 ? -10.523 -2.002 15.969 1 90.69 56 ARG B N 1
ATOM 1779 C CA . ARG B 1 56 ? -9.617 -2.963 16.594 1 90.69 56 ARG B CA 1
ATOM 1780 C C . ARG B 1 56 ? -9.031 -3.912 15.547 1 90.69 56 ARG B C 1
ATOM 1782 O O . ARG B 1 56 ? -8.172 -4.734 15.859 1 90.69 56 ARG B O 1
ATOM 1789 N N . GLY B 1 57 ? -9.352 -3.758 14.391 1 93.88 57 GLY B N 1
ATOM 1790 C CA . GLY B 1 57 ? -8.953 -4.715 13.367 1 93.88 57 GLY B CA 1
ATOM 1791 C C . GLY B 1 57 ? -7.762 -4.254 12.555 1 93.88 57 GLY B C 1
ATOM 1792 O O . GLY B 1 57 ? -7.328 -3.105 12.672 1 93.88 57 GLY B O 1
ATOM 1793 N N . THR B 1 58 ? -7.121 -5.219 11.812 1 97.31 58 THR B N 1
ATOM 1794 C CA . THR B 1 58 ? -6.039 -4.945 10.867 1 97.31 58 THR B CA 1
ATOM 1795 C C . THR B 1 58 ? -6.445 -5.324 9.453 1 97.31 58 THR B C 1
ATOM 1797 O O . THR B 1 58 ? -7.445 -6.012 9.25 1 97.31 58 THR B O 1
ATOM 1800 N N . ALA B 1 59 ? -5.707 -4.773 8.492 1 98.12 59 ALA B N 1
ATOM 1801 C CA . ALA B 1 59 ? -5.898 -5.102 7.082 1 98.12 59 ALA B CA 1
ATOM 1802 C C . ALA B 1 59 ? -4.566 -5.418 6.41 1 98.12 59 ALA B C 1
ATOM 1804 O O . ALA B 1 59 ? -3.504 -5.039 6.91 1 98.12 59 ALA B O 1
ATOM 1805 N N . ASN B 1 60 ? -4.637 -6.098 5.262 1 98.62 60 ASN B N 1
ATOM 1806 C CA . ASN B 1 60 ? -3.449 -6.34 4.449 1 98.62 60 ASN B CA 1
ATOM 1807 C C . ASN B 1 60 ? -3.197 -5.191 3.473 1 98.62 60 ASN B C 1
ATOM 1809 O O . ASN B 1 60 ? -2.059 -4.953 3.072 1 98.62 60 ASN B O 1
ATOM 1813 N N . PHE B 1 61 ? -4.27 -4.574 3.098 1 98.69 61 PHE B N 1
ATOM 1814 C CA . PHE B 1 61 ? -4.242 -3.391 2.246 1 98.69 61 PHE B CA 1
ATOM 1815 C C . PHE B 1 61 ? -5.301 -2.385 2.68 1 98.69 61 PHE B C 1
ATOM 1817 O O . PHE B 1 61 ? -6.391 -2.77 3.105 1 98.69 61 PHE B O 1
ATOM 1824 N N . MET B 1 62 ? -4.898 -1.155 2.541 1 97.44 62 MET B N 1
ATOM 1825 C CA . MET B 1 62 ? -5.82 -0.09 2.922 1 97.44 62 MET B CA 1
ATOM 1826 C C . MET B 1 62 ? -5.609 1.149 2.059 1 97.44 62 MET B C 1
ATOM 1828 O O . MET B 1 62 ? -4.473 1.505 1.745 1 97.44 62 MET B O 1
ATOM 1832 N N . ILE B 1 63 ? -6.801 1.849 1.74 1 96.56 63 ILE B N 1
ATOM 1833 C CA . ILE B 1 63 ? -6.688 3.033 0.895 1 96.56 63 ILE B CA 1
ATOM 1834 C C . ILE B 1 63 ? -7.797 4.023 1.245 1 96.56 63 ILE B C 1
ATOM 1836 O O . ILE B 1 63 ? -8.891 3.621 1.65 1 96.56 63 ILE B O 1
ATOM 1840 N N . LYS B 1 64 ? -7.492 5.242 1.205 1 94.25 64 LYS B N 1
ATOM 1841 C CA . LYS B 1 64 ? -8.477 6.32 1.242 1 94.25 64 LYS B CA 1
ATOM 1842 C C . LYS B 1 64 ? -8.703 6.906 -0.148 1 94.25 64 LYS B C 1
ATOM 1844 O O . LYS B 1 64 ? -7.777 7.457 -0.753 1 94.25 64 LYS B O 1
ATOM 1849 N N . TRP B 1 65 ? -9.93 6.883 -0.671 1 94.25 65 TRP B N 1
ATOM 1850 C CA . TRP B 1 65 ? -10.234 7.293 -2.037 1 94.25 65 TRP B CA 1
ATOM 1851 C C . TRP B 1 65 ? -10.38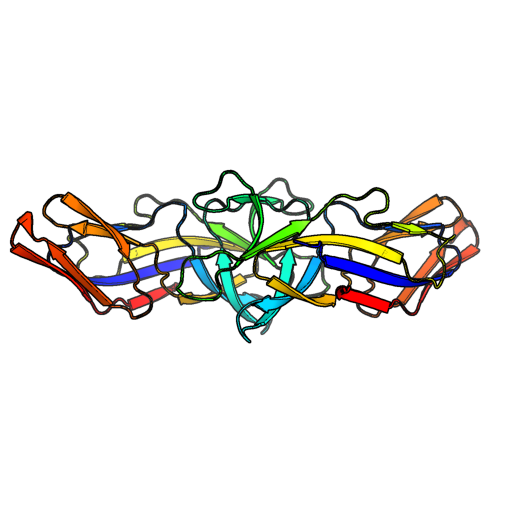3 8.805 -2.133 1 94.25 65 TRP B C 1
ATOM 1853 O O . TRP B 1 65 ? -10.055 9.406 -3.156 1 94.25 65 TRP B O 1
ATOM 1863 N N . THR B 1 66 ? -11.008 9.273 -1.095 1 85.69 66 THR B N 1
ATOM 1864 C CA . THR B 1 66 ? -11.336 10.695 -1.049 1 85.69 66 THR B CA 1
ATOM 1865 C C . THR B 1 66 ? -10.945 11.297 0.296 1 85.69 66 THR B C 1
ATOM 1867 O O . THR B 1 66 ? -10.367 10.617 1.143 1 85.69 66 THR B O 1
ATOM 1870 N N . GLU B 1 67 ? -11.172 12.562 0.385 1 76.25 67 GLU B N 1
ATOM 1871 C CA . GLU B 1 67 ? -10.891 13.25 1.644 1 76.25 67 GLU B CA 1
ATOM 1872 C C . GLU B 1 67 ? -11.859 12.812 2.74 1 76.25 67 GLU B C 1
ATOM 1874 O O . GLU B 1 67 ? -11.609 13.047 3.924 1 76.25 67 GLU B O 1
ATOM 1879 N N . TYR B 1 68 ? -12.898 12.078 2.309 1 69.81 68 TYR B N 1
ATOM 1880 C CA . TYR B 1 68 ? -13.875 11.609 3.289 1 69.81 68 TYR B CA 1
ATOM 1881 C C . TYR B 1 68 ? -13.414 10.312 3.949 1 69.81 68 TYR B C 1
ATOM 1883 O O . TYR B 1 68 ? -12.805 9.461 3.297 1 69.81 68 TYR B O 1
ATOM 1891 N N . PRO B 1 69 ? -13.609 10.164 5.227 1 63.88 69 PRO B N 1
ATOM 1892 C CA . PRO B 1 69 ? -12.859 9.391 6.215 1 63.88 69 PRO B CA 1
ATOM 1893 C C . PRO B 1 69 ? -13.055 7.883 6.062 1 63.88 69 PRO B C 1
ATOM 1895 O O . PRO B 1 69 ? -12.398 7.094 6.746 1 63.88 69 PRO B O 1
ATOM 1898 N N . LYS B 1 70 ? -13.695 7.406 5.141 1 82.12 70 LYS B N 1
ATOM 1899 C CA . LYS B 1 70 ? -13.75 5.949 5.242 1 82.12 70 LYS B CA 1
ATOM 1900 C C . LYS B 1 70 ? -12.586 5.301 4.5 1 82.12 70 LYS B C 1
ATOM 1902 O O . LYS B 1 70 ? -12.227 5.73 3.4 1 82.12 70 LYS B O 1
ATOM 1907 N N . TYR B 1 71 ? -11.828 4.355 5.34 1 92.88 71 TYR B N 1
ATOM 1908 C CA . TYR B 1 71 ? -10.82 3.533 4.668 1 92.88 71 TYR B CA 1
ATOM 1909 C C . TYR B 1 71 ? -11.469 2.32 4.008 1 92.88 71 TYR B C 1
ATOM 1911 O O . TYR B 1 71 ? -12.383 1.713 4.566 1 92.88 71 TYR B O 1
ATOM 1919 N N . SER B 1 72 ? -11.062 2.07 2.869 1 96.25 72 SER B N 1
ATOM 1920 C CA . SER B 1 72 ? -11.359 0.794 2.229 1 96.25 72 SER B CA 1
ATOM 1921 C C . SER B 1 72 ? -10.242 -0.217 2.473 1 96.25 72 SER B C 1
ATOM 1923 O O . SER B 1 72 ? -9.062 0.145 2.5 1 96.25 72 SER B O 1
ATOM 1925 N N . THR B 1 73 ? -10.594 -1.544 2.623 1 97.56 73 THR B N 1
ATOM 1926 C CA . THR B 1 73 ? -9.578 -2.49 3.066 1 97.56 73 THR B CA 1
ATOM 1927 C C . THR B 1 73 ? -9.711 -3.816 2.322 1 97.56 73 THR B C 1
ATOM 1929 O O . THR B 1 73 ? -10.773 -4.129 1.784 1 97.56 73 THR B O 1
ATOM 1932 N N . ILE B 1 74 ? -8.609 -4.535 2.223 1 98.56 74 ILE B N 1
ATOM 1933 C CA . ILE B 1 74 ? -8.539 -5.91 1.735 1 98.56 74 ILE B CA 1
ATOM 1934 C C . ILE B 1 74 ? -7.867 -6.797 2.783 1 98.56 74 ILE B C 1
ATOM 1936 O O . ILE B 1 74 ? -6.836 -6.426 3.344 1 98.56 74 ILE B O 1
ATOM 1940 N N . ASN B 1 75 ? -8.5 -7.945 3.037 1 98.5 75 ASN B N 1
ATOM 1941 C CA . ASN B 1 75 ? -7.879 -8.977 3.863 1 98.5 75 ASN B CA 1
ATOM 1942 C C . ASN B 1 75 ? -7.902 -10.336 3.174 1 98.5 75 ASN B C 1
ATOM 1944 O O . ASN B 1 75 ? -8.93 -10.742 2.633 1 98.5 75 ASN B O 1
ATOM 1948 N N . PHE B 1 76 ? -6.758 -10.953 3.23 1 98.38 76 PHE B N 1
ATOM 1949 C CA . PHE B 1 76 ? -6.699 -12.344 2.789 1 98.38 76 PHE B CA 1
ATOM 1950 C C . PHE B 1 76 ? -7.516 -13.242 3.711 1 98.38 76 PHE B C 1
ATOM 1952 O O . PHE B 1 76 ? -7.465 -13.094 4.934 1 98.38 76 PHE B O 1
ATOM 1959 N N . VAL B 1 77 ? -8.227 -14.172 3.125 1 97.31 77 VAL B N 1
ATOM 1960 C CA . VAL B 1 77 ? -9.047 -15.125 3.875 1 97.31 77 VAL B CA 1
ATOM 1961 C C . VAL B 1 77 ? -8.508 -16.531 3.684 1 97.31 77 VAL B C 1
ATOM 1963 O O . VAL B 1 77 ? -8.461 -17.047 2.561 1 97.31 77 VAL B O 1
ATOM 1966 N N . ASN B 1 78 ? -8.148 -17.094 4.758 1 94.12 78 ASN B N 1
ATOM 1967 C CA . ASN B 1 78 ? -7.695 -18.484 4.684 1 94.12 78 ASN B CA 1
ATOM 1968 C C . ASN B 1 78 ? -8.859 -19.438 4.465 1 94.12 78 ASN B C 1
ATOM 1970 O O . ASN B 1 78 ? -9.828 -19.438 5.23 1 94.12 78 ASN B O 1
ATOM 1974 N N . THR B 1 79 ? -8.773 -20.125 3.396 1 91.44 79 THR B N 1
ATOM 1975 C CA . THR B 1 79 ? -9.711 -21.203 3.133 1 91.44 79 THR B CA 1
ATOM 1976 C C . THR B 1 79 ? -8.984 -22.547 3.021 1 91.44 79 THR B C 1
ATOM 1978 O O . THR B 1 79 ? -7.754 -22.578 2.965 1 91.44 79 THR B O 1
ATOM 1981 N N . LYS B 1 80 ? -9.633 -23.734 3.076 1 84.81 80 LYS B N 1
ATOM 1982 C CA . LYS B 1 80 ? -9.055 -25.062 3.051 1 84.81 80 LYS B CA 1
ATOM 1983 C C . LYS B 1 80 ? -8.172 -25.266 1.819 1 84.81 80 LYS B C 1
ATOM 1985 O O . LYS B 1 80 ? -7.113 -25.891 1.899 1 84.81 80 LYS B O 1
ATOM 1990 N N . ASN B 1 81 ? -8.477 -24.75 0.734 1 79.94 81 ASN B N 1
ATOM 1991 C CA . ASN B 1 81 ? -7.734 -24.984 -0.499 1 79.94 81 ASN B CA 1
ATOM 1992 C C . ASN B 1 81 ? -7.059 -23.719 -1 1 79.94 81 ASN B C 1
ATOM 1994 O O . ASN B 1 81 ? -6.727 -23.609 -2.182 1 79.94 81 ASN B O 1
ATOM 1998 N N . SER B 1 82 ? -6.777 -22.812 -0.08 1 87.25 82 SER B N 1
ATOM 1999 C CA . SER B 1 82 ? -6.207 -21.547 -0.517 1 87.25 82 SER B CA 1
ATOM 2000 C C . SER B 1 82 ? -4.789 -21.734 -1.046 1 87.25 82 SER B C 1
ATOM 2002 O O . SER B 1 82 ? -4 -22.484 -0.472 1 87.25 82 SER B O 1
ATOM 2004 N N . CYS B 1 83 ? -4.582 -21.203 -2.102 1 92.75 83 CYS B N 1
ATOM 2005 C CA . CYS B 1 83 ? -3.258 -20.984 -2.676 1 92.75 83 CYS B CA 1
ATOM 2006 C C . CYS B 1 83 ? -2.623 -22.297 -3.104 1 92.75 83 CYS B C 1
ATOM 2008 O O . CYS B 1 83 ? -1.445 -22.531 -2.838 1 92.75 83 CYS B O 1
ATOM 2010 N N . SER B 1 84 ? -3.449 -23.203 -3.68 1 95.75 84 SER B N 1
ATOM 2011 C CA . SER B 1 84 ? -2.922 -24.438 -4.242 1 95.75 84 SER B CA 1
ATOM 2012 C C . SER B 1 84 ? -3.75 -24.906 -5.434 1 95.75 84 SER B C 1
ATOM 2014 O O . SER B 1 84 ? -4.984 -24.891 -5.387 1 95.75 84 SER B O 1
ATOM 2016 N N . TYR B 1 85 ? -3.115 -25.188 -6.504 1 97.62 85 TYR B N 1
ATOM 2017 C CA . TYR B 1 85 ? -3.658 -25.766 -7.73 1 97.62 85 TYR B CA 1
ATOM 2018 C C . TYR B 1 85 ? -2.969 -27.078 -8.07 1 97.62 85 TYR B C 1
ATOM 2020 O O . TYR B 1 85 ? -1.767 -27.109 -8.336 1 97.62 85 TYR B O 1
ATOM 2028 N N . GLU B 1 86 ? -3.725 -28.156 -8.055 1 95.56 86 GLU B N 1
ATOM 2029 C CA . GLU B 1 86 ? -3.109 -29.484 -8.086 1 95.56 86 GLU B CA 1
ATOM 2030 C C . GLU B 1 86 ? -3.404 -30.203 -9.398 1 95.56 86 GLU B C 1
ATOM 2032 O O . GLU B 1 86 ? -4.309 -29.812 -10.133 1 95.56 86 GLU B O 1
ATOM 2037 N N . GLU B 1 87 ? -2.697 -31.281 -9.57 1 91.62 87 GLU B N 1
ATOM 2038 C CA . GLU B 1 87 ? -2.811 -32.094 -10.781 1 91.62 87 GLU B CA 1
ATOM 2039 C C . GLU B 1 87 ? -4.25 -32.531 -11.016 1 91.62 87 GLU B C 1
ATOM 2041 O O . GLU B 1 87 ? -4.715 -32.594 -12.156 1 91.62 87 GLU B O 1
ATOM 2046 N N . VAL B 1 88 ? -4.984 -32.844 -9.992 1 87.5 88 VAL B N 1
ATOM 2047 C CA . VAL B 1 88 ? -6.355 -33.312 -10.094 1 87.5 88 VAL B CA 1
ATOM 2048 C C . VAL B 1 88 ? -7.242 -32.219 -10.703 1 87.5 88 VAL B C 1
ATOM 2050 O O . VAL B 1 88 ? -8.281 -32.531 -11.297 1 87.5 88 VAL B O 1
ATOM 2053 N N . ASN B 1 89 ? -6.758 -31 -10.594 1 88.94 89 ASN B N 1
ATOM 2054 C CA . ASN B 1 89 ? -7.531 -29.875 -11.102 1 88.94 89 ASN B CA 1
ATOM 2055 C C . ASN B 1 89 ? -7.023 -29.406 -12.461 1 88.94 89 ASN B C 1
ATOM 2057 O O . ASN B 1 89 ? -7.398 -28.344 -12.938 1 88.94 89 ASN B O 1
ATOM 2061 N N . ASN B 1 90 ? -6.227 -30.125 -13.133 1 93.19 90 ASN B N 1
ATOM 2062 C CA . ASN B 1 90 ? -5.594 -29.75 -14.391 1 93.19 90 ASN B CA 1
ATOM 2063 C C . ASN B 1 90 ? -6.617 -29.266 -15.414 1 93.19 90 ASN B C 1
ATOM 2065 O O . ASN B 1 90 ? -7.562 -29.984 -15.742 1 93.19 90 ASN B O 1
ATOM 2069 N N . ASN B 1 91 ? -6.406 -28.078 -15.781 1 96.62 91 ASN B N 1
ATOM 2070 C CA . ASN B 1 91 ? -7.188 -27.422 -16.828 1 96.62 91 ASN B CA 1
ATOM 2071 C C . ASN B 1 91 ? -8.625 -27.188 -16.375 1 96.62 91 ASN B C 1
ATOM 2073 O O . ASN B 1 91 ? -9.539 -27.156 -17.203 1 96.62 91 ASN B O 1
ATOM 2077 N N . GLU B 1 92 ? -8.906 -27.094 -15.078 1 97.19 92 GLU B N 1
ATOM 2078 C CA . GLU B 1 92 ? -10.211 -26.766 -14.516 1 97.19 92 GLU B CA 1
ATOM 2079 C C . GLU B 1 92 ? -10.156 -25.516 -13.664 1 97.19 92 GLU B C 1
ATOM 2081 O O . GLU B 1 92 ? -9.148 -25.25 -12.984 1 97.19 92 GLU B O 1
ATOM 2086 N N . TRP B 1 93 ? -11.273 -24.797 -13.734 1 97.56 93 TRP B N 1
ATOM 2087 C CA . TRP B 1 93 ? -11.352 -23.625 -12.867 1 97.56 93 TRP B CA 1
ATOM 2088 C C . TRP B 1 93 ? -11.43 -24.031 -11.398 1 97.56 93 TRP B C 1
ATOM 2090 O O . TRP B 1 93 ? -12.219 -24.891 -11.031 1 97.56 93 TRP B O 1
ATOM 2100 N N . ARG B 1 94 ? -10.547 -23.438 -10.625 1 96.19 94 ARG B N 1
ATOM 2101 C CA . ARG B 1 94 ? -10.547 -23.688 -9.188 1 96.19 94 ARG B CA 1
ATOM 2102 C C . ARG B 1 94 ? -10.336 -22.391 -8.406 1 96.19 94 ARG B C 1
ATOM 2104 O O . ARG B 1 94 ? -9.578 -21.516 -8.844 1 96.19 94 ARG B O 1
ATOM 2111 N N . ASP B 1 95 ? -11.055 -22.297 -7.246 1 96.19 95 ASP B N 1
ATOM 2112 C CA . ASP B 1 95 ? -10.758 -21.203 -6.332 1 96.19 95 ASP B CA 1
ATOM 2113 C C . ASP B 1 95 ? -9.305 -21.234 -5.875 1 96.19 95 ASP B C 1
ATOM 2115 O O . ASP B 1 95 ? -8.781 -22.312 -5.535 1 96.19 95 ASP B O 1
ATOM 2119 N N . PHE B 1 96 ? -8.656 -20.156 -5.945 1 97.69 96 PHE B N 1
ATOM 2120 C CA . PHE B 1 96 ? -7.242 -20.109 -5.594 1 97.69 96 PHE B CA 1
ATOM 2121 C C . PHE B 1 96 ? -7.02 -19.281 -4.34 1 97.69 96 PHE B C 1
ATOM 2123 O O . PHE B 1 96 ? -6.223 -19.641 -3.475 1 97.69 96 PHE B O 1
ATOM 2130 N N . ALA B 1 97 ? -7.711 -18.156 -4.223 1 97.94 97 ALA B N 1
ATOM 2131 C CA . ALA B 1 97 ? -7.582 -17.266 -3.07 1 97.94 97 ALA B CA 1
ATOM 2132 C C . ALA B 1 97 ? -8.875 -16.5 -2.822 1 97.94 97 ALA B C 1
ATOM 2134 O O . ALA B 1 97 ? -9.641 -16.234 -3.754 1 97.94 97 ALA B O 1
ATOM 2135 N N . SER B 1 98 ? -9.07 -16.156 -1.614 1 98 98 SER B N 1
ATOM 2136 C CA . SER B 1 98 ? -10.25 -15.414 -1.194 1 98 98 SER B CA 1
ATOM 2137 C C . SER B 1 98 ? -9.867 -14.172 -0.392 1 98 98 SER B C 1
ATOM 2139 O O . SER B 1 98 ? -8.914 -14.211 0.394 1 98 98 SER B O 1
ATOM 2141 N N . PHE B 1 99 ? -10.641 -13.156 -0.565 1 98.56 99 PHE B N 1
ATOM 2142 C CA . PHE B 1 99 ? -10.375 -11.875 0.076 1 98.56 99 PHE B CA 1
ATOM 2143 C C . PHE B 1 99 ? -11.656 -11.258 0.62 1 98.56 99 PHE B C 1
ATOM 2145 O O . PHE B 1 99 ? -12.68 -11.227 -0.069 1 98.56 99 PHE B O 1
ATOM 2152 N N . GLU B 1 100 ? -11.547 -10.812 1.787 1 98.44 100 GLU B N 1
ATOM 2153 C CA . GLU B 1 100 ? -12.57 -9.914 2.314 1 98.44 100 GLU B CA 1
ATOM 2154 C C . GLU B 1 100 ? -12.289 -8.461 1.92 1 98.44 100 GLU B C 1
ATOM 2156 O O . GLU B 1 100 ? -11.25 -7.906 2.277 1 98.44 100 GLU B O 1
ATOM 2161 N N . CYS B 1 101 ? -13.211 -7.879 1.181 1 98.12 101 CYS B N 1
ATOM 2162 C CA . CYS B 1 101 ? -13.031 -6.516 0.696 1 98.12 101 CYS B CA 1
ATOM 2163 C C . CYS B 1 101 ? -14.109 -5.594 1.253 1 98.12 101 CYS B C 1
ATOM 2165 O O . CYS B 1 101 ? -15.297 -5.895 1.15 1 98.12 101 CYS B O 1
ATOM 2167 N N . ARG B 1 102 ? -13.68 -4.57 1.877 1 96.56 102 ARG B N 1
ATOM 2168 C CA . ARG B 1 102 ? -14.594 -3.52 2.322 1 96.56 102 ARG B CA 1
ATOM 2169 C C . ARG B 1 102 ? -14.359 -2.225 1.552 1 96.56 102 ARG B C 1
ATOM 2171 O O . ARG B 1 102 ? -13.266 -1.654 1.609 1 96.56 102 ARG B O 1
ATOM 2178 N N . GLY B 1 103 ? -15.328 -1.802 0.698 1 95.69 103 GLY B N 1
ATOM 2179 C CA . GLY B 1 103 ? -15.25 -0.564 -0.062 1 95.69 103 GLY B CA 1
ATOM 2180 C C . GLY B 1 103 ? -14.406 -0.689 -1.319 1 95.69 103 GLY B C 1
ATOM 2181 O O . GLY B 1 103 ? -14.039 0.317 -1.93 1 95.69 103 GLY B O 1
ATOM 2182 N N . ILE B 1 104 ? -14.023 -1.868 -1.741 1 97.69 104 ILE B N 1
ATOM 2183 C CA . ILE B 1 104 ? -13.125 -2.076 -2.873 1 97.69 104 ILE B CA 1
ATOM 2184 C C . ILE B 1 104 ? -13.664 -3.191 -3.764 1 97.69 104 ILE B C 1
ATOM 2186 O O . ILE B 1 104 ? -14.148 -4.211 -3.268 1 97.69 104 ILE B O 1
ATOM 2190 N N . GLU B 1 105 ? -13.547 -2.994 -4.973 1 97.94 105 GLU B N 1
ATOM 2191 C CA . GLU B 1 105 ? -13.727 -4.051 -5.961 1 97.94 105 GLU B CA 1
ATOM 2192 C C . GLU B 1 105 ? -12.398 -4.426 -6.617 1 97.94 105 GLU B C 1
ATOM 2194 O O . GLU B 1 105 ? -11.68 -3.555 -7.117 1 97.94 105 GLU B O 1
ATOM 2199 N N . LEU B 1 106 ? -12.086 -5.707 -6.602 1 98.38 106 LEU B N 1
ATOM 2200 C CA . LEU B 1 106 ? -10.922 -6.18 -7.355 1 98.38 106 LEU B CA 1
ATOM 2201 C C . LEU B 1 106 ? -11.266 -6.352 -8.828 1 98.38 106 LEU B C 1
ATOM 2203 O O . LEU B 1 106 ? -12.18 -7.109 -9.172 1 98.38 106 LEU B O 1
ATOM 2207 N N . ILE B 1 107 ? -10.531 -5.652 -9.703 1 97.56 107 ILE B N 1
ATOM 2208 C CA . ILE B 1 107 ? -10.891 -5.621 -11.117 1 97.56 107 ILE B CA 1
ATOM 2209 C C . ILE B 1 107 ? -10 -6.586 -11.898 1 97.56 107 ILE B C 1
ATOM 2211 O O . ILE B 1 107 ? -10.492 -7.379 -12.703 1 97.56 107 ILE B O 1
ATOM 2215 N N . ASP B 1 108 ? -8.734 -6.438 -11.797 1 97.56 108 ASP B N 1
ATOM 2216 C CA . ASP B 1 108 ? -7.75 -7.273 -12.477 1 97.56 108 ASP B CA 1
ATOM 2217 C C . ASP B 1 108 ? -6.785 -7.91 -11.477 1 97.56 108 ASP B C 1
ATOM 2219 O O . ASP B 1 108 ? -6.422 -7.289 -10.484 1 97.56 108 ASP B O 1
ATOM 2223 N N . PHE B 1 109 ? -6.461 -9.078 -11.742 1 98.31 109 PHE B N 1
ATOM 2224 C CA . PHE B 1 109 ? -5.414 -9.805 -11.031 1 98.31 109 PHE B CA 1
ATOM 2225 C C . PHE B 1 109 ? -4.195 -10.008 -11.922 1 98.31 109 PHE B C 1
ATOM 2227 O O . PHE B 1 109 ? -4.332 -10.344 -13.102 1 98.31 109 PHE B O 1
ATOM 2234 N N . PHE B 1 110 ? -3.006 -9.844 -11.367 1 96.88 110 PHE B N 1
ATOM 2235 C CA . PHE B 1 110 ? -1.762 -10.047 -12.102 1 96.88 110 PHE B CA 1
ATOM 2236 C C . PHE B 1 110 ? -0.882 -11.07 -11.398 1 96.88 110 PHE B C 1
ATOM 2238 O O . PHE B 1 110 ? -0.292 -10.781 -10.359 1 96.88 110 PHE B O 1
ATOM 2245 N N . PRO B 1 111 ? -0.785 -12.273 -11.984 1 96.62 111 PRO B N 1
ATOM 2246 C CA . PRO B 1 111 ? 0.102 -13.273 -11.375 1 96.62 111 PRO B CA 1
ATOM 2247 C C . PRO B 1 111 ? 1.534 -12.766 -11.219 1 96.62 111 PRO B C 1
ATOM 2249 O O . PRO B 1 111 ? 2.084 -12.156 -12.141 1 96.62 111 PRO B O 1
ATOM 2252 N N 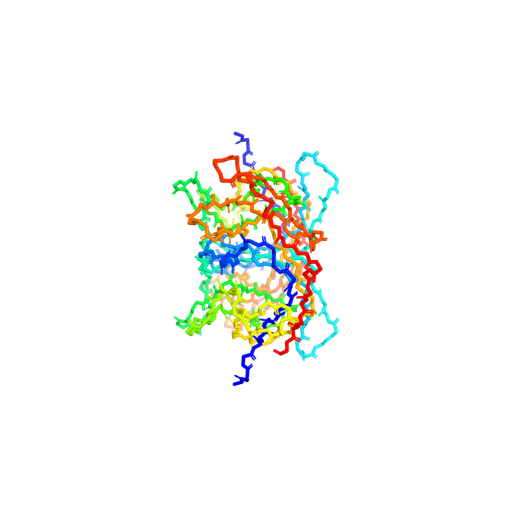. SER B 1 112 ? 2.096 -13.023 -10.047 1 93.25 112 SER B N 1
ATOM 2253 C CA . SER B 1 112 ? 3.422 -12.508 -9.719 1 93.25 112 SER B CA 1
ATOM 2254 C C . SER B 1 112 ? 4.504 -13.531 -10.047 1 93.25 112 SER B C 1
ATOM 2256 O O . SER B 1 112 ? 4.262 -14.484 -10.781 1 93.25 112 SER B O 1
ATOM 2258 N N . ASN B 1 113 ? 5.742 -13.266 -9.609 1 93.06 113 ASN B N 1
ATOM 2259 C CA . ASN B 1 113 ? 6.895 -14.086 -9.977 1 93.06 113 ASN B CA 1
ATOM 2260 C C . ASN B 1 113 ? 7.375 -14.93 -8.797 1 93.06 113 ASN B C 1
ATOM 2262 O O . ASN B 1 113 ? 8.539 -15.344 -8.766 1 93.06 113 ASN B O 1
ATOM 2266 N N . ASN B 1 114 ? 6.504 -15.172 -7.836 1 94.44 114 ASN B N 1
ATOM 2267 C CA . ASN B 1 114 ? 6.961 -15.898 -6.652 1 94.44 114 ASN B CA 1
ATOM 2268 C C . ASN B 1 114 ? 6.055 -17.078 -6.34 1 94.44 114 ASN B C 1
ATOM 2270 O O . ASN B 1 114 ? 5.867 -17.438 -5.176 1 94.44 114 ASN B O 1
ATOM 2274 N N . PHE B 1 115 ? 5.527 -17.688 -7.332 1 97.56 115 PHE B N 1
ATOM 2275 C CA . PHE B 1 115 ? 4.871 -18.984 -7.172 1 97.56 115 PHE B CA 1
ATOM 2276 C C . PHE B 1 115 ? 5.891 -20.078 -6.855 1 97.56 115 PHE B C 1
ATOM 2278 O O . PHE B 1 115 ? 7.094 -19.875 -7.027 1 97.56 115 PHE B O 1
ATOM 2285 N N . ILE B 1 116 ? 5.352 -21.203 -6.344 1 98.19 116 ILE B N 1
ATOM 2286 C CA . ILE B 1 116 ? 6.152 -22.406 -6.117 1 98.19 116 ILE B CA 1
ATOM 2287 C C . ILE B 1 116 ? 5.523 -23.594 -6.844 1 98.19 116 ILE B C 1
ATOM 2289 O O . ILE B 1 116 ? 4.305 -23.766 -6.816 1 98.19 116 ILE B O 1
ATOM 2293 N N . VAL B 1 117 ? 6.379 -24.359 -7.492 1 98.56 117 VAL B N 1
ATOM 2294 C CA . VAL B 1 117 ? 5.91 -25.547 -8.195 1 98.56 117 VAL B CA 1
ATOM 2295 C C . VAL B 1 117 ? 6.562 -26.797 -7.594 1 98.56 117 VAL B C 1
ATOM 2297 O O . VAL B 1 117 ? 7.758 -26.797 -7.293 1 98.56 117 VAL B O 1
ATOM 2300 N N . GLU B 1 118 ? 5.762 -27.734 -7.281 1 98.56 118 GLU B N 1
ATOM 2301 C CA . GLU B 1 118 ? 6.246 -29.094 -6.992 1 98.56 118 GLU B CA 1
ATOM 2302 C C . GLU B 1 118 ? 5.977 -30.031 -8.156 1 98.56 118 GLU B C 1
ATOM 2304 O O . GLU B 1 118 ? 4.832 -30.172 -8.594 1 98.56 118 GLU B O 1
ATOM 2309 N N . ASP B 1 119 ? 7.051 -30.609 -8.656 1 98.56 119 ASP B N 1
ATOM 2310 C CA . ASP B 1 119 ? 6.809 -31.516 -9.773 1 98.56 119 ASP B CA 1
ATOM 2311 C C . ASP B 1 119 ? 6.383 -32.906 -9.289 1 98.56 119 ASP B C 1
ATOM 2313 O O . ASP B 1 119 ? 6.262 -33.125 -8.078 1 98.56 119 ASP B O 1
ATOM 2317 N N . THR B 1 120 ? 6.027 -33.844 -10.172 1 98.25 120 THR B N 1
ATOM 2318 C CA . THR B 1 120 ? 5.441 -35.156 -9.844 1 98.25 120 THR B CA 1
ATOM 2319 C C . THR B 1 120 ? 6.457 -36.031 -9.141 1 98.25 120 THR B C 1
ATOM 2321 O O . THR B 1 120 ? 6.098 -37.062 -8.578 1 98.25 120 THR B O 1
ATOM 2324 N N . LYS B 1 121 ? 7.746 -35.594 -9.07 1 98.25 121 LYS B N 1
ATOM 2325 C CA . LYS B 1 121 ? 8.789 -36.375 -8.398 1 98.25 121 LYS B CA 1
ATOM 2326 C C . LYS B 1 121 ? 9.18 -35.719 -7.066 1 98.25 121 LYS B C 1
ATOM 2328 O O . LYS B 1 121 ? 10.062 -36.219 -6.363 1 98.25 121 LYS B O 1
ATOM 2333 N N . GLY B 1 122 ? 8.562 -34.594 -6.727 1 98.12 122 GLY B N 1
ATOM 2334 C CA . GLY B 1 122 ? 8.742 -34 -5.418 1 98.12 122 GLY B CA 1
ATOM 2335 C C . GLY B 1 122 ? 9.719 -32.812 -5.43 1 98.12 122 GLY B C 1
ATOM 2336 O O . GLY B 1 122 ? 9.914 -32.156 -4.41 1 98.12 122 GLY B O 1
ATOM 2337 N N . LYS B 1 123 ? 10.367 -32.562 -6.582 1 98.38 123 LYS B N 1
ATOM 2338 C CA . LYS B 1 123 ? 11.281 -31.422 -6.66 1 98.38 123 LYS B CA 1
ATOM 2339 C C . LYS B 1 123 ? 10.516 -30.094 -6.621 1 98.38 123 LYS B C 1
ATOM 2341 O O . LYS B 1 123 ? 9.484 -29.938 -7.27 1 98.38 123 LYS B O 1
ATOM 2346 N N . LEU B 1 124 ? 11.078 -29.141 -5.887 1 98.56 124 LEU B N 1
ATOM 2347 C CA . LEU B 1 124 ? 10.477 -27.812 -5.766 1 98.56 124 LEU B CA 1
ATOM 2348 C C . LEU B 1 124 ? 11.188 -26.797 -6.656 1 98.56 124 LEU B C 1
ATOM 2350 O O . LEU B 1 124 ? 12.414 -26.828 -6.773 1 98.56 124 LEU B O 1
ATOM 2354 N N . TYR B 1 125 ? 10.406 -25.984 -7.344 1 98.25 125 TYR B N 1
ATOM 2355 C CA . TYR B 1 125 ? 10.867 -24.828 -8.102 1 98.25 125 TYR B CA 1
ATOM 2356 C C . TYR B 1 125 ? 10.367 -23.531 -7.48 1 98.25 125 TYR B C 1
ATOM 2358 O O . TYR B 1 125 ? 9.156 -23.328 -7.34 1 98.25 125 TYR B O 1
ATOM 2366 N N . TYR B 1 126 ? 11.258 -22.641 -7.086 1 96.62 126 TYR B N 1
ATOM 2367 C CA . TYR B 1 126 ? 10.891 -21.391 -6.434 1 96.62 126 TYR B CA 1
ATOM 2368 C C . TYR B 1 126 ? 10.945 -20.219 -7.418 1 96.62 126 TYR B C 1
ATOM 2370 O O . TYR B 1 126 ? 11.484 -20.359 -8.523 1 96.62 126 TYR B O 1
ATOM 2378 N N . ASP B 1 127 ? 10.312 -19.109 -7.07 1 94.25 127 ASP B N 1
ATOM 2379 C CA . ASP B 1 127 ? 10.312 -17.875 -7.84 1 94.25 127 ASP B CA 1
ATOM 2380 C C . ASP B 1 127 ? 9.805 -18.109 -9.258 1 94.25 127 ASP B C 1
ATOM 2382 O O . ASP B 1 127 ? 10.422 -17.656 -10.227 1 94.25 127 ASP B O 1
ATOM 2386 N N . VAL B 1 128 ? 8.812 -18.922 -9.328 1 96.75 128 VAL B N 1
ATOM 2387 C CA . VAL B 1 128 ? 8.195 -19.203 -10.617 1 96.75 128 VAL B CA 1
ATOM 2388 C C . VAL B 1 128 ? 7.414 -17.984 -11.094 1 96.75 128 VAL B C 1
ATOM 2390 O O . VAL B 1 128 ? 6.461 -17.547 -10.438 1 96.75 128 VAL B O 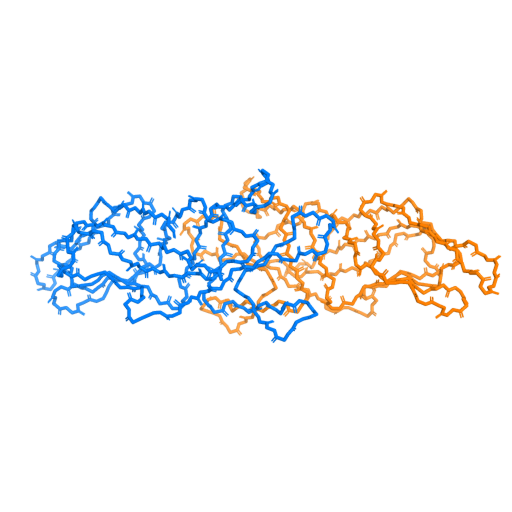1
ATOM 2393 N N . ASN B 1 129 ? 7.852 -17.453 -12.258 1 96.25 129 ASN B N 1
ATOM 2394 C CA . ASN B 1 129 ? 7.234 -16.266 -12.844 1 96.25 129 ASN B CA 1
ATOM 2395 C C . ASN B 1 129 ? 6.117 -16.641 -13.812 1 96.25 129 ASN B C 1
ATOM 2397 O O . ASN B 1 129 ? 6.371 -17.266 -14.852 1 96.25 129 ASN B O 1
ATOM 2401 N N . LEU B 1 130 ? 4.879 -16.234 -13.484 1 97.25 130 LEU B N 1
ATOM 2402 C CA . LEU B 1 130 ? 3.758 -16.578 -14.352 1 97.25 130 LEU B CA 1
ATOM 2403 C C . LEU B 1 130 ? 3.104 -15.328 -14.922 1 97.25 130 LEU B C 1
ATOM 2405 O O . LEU B 1 130 ? 1.948 -15.367 -15.344 1 97.25 130 LEU B O 1
ATOM 2409 N N . SER B 1 131 ? 3.826 -14.242 -14.914 1 93.88 131 SER B N 1
ATOM 2410 C CA . SER B 1 131 ? 3.305 -12.984 -15.43 1 93.88 131 SER B CA 1
ATOM 2411 C C . SER B 1 131 ? 2.92 -13.117 -16.906 1 93.88 131 SER B C 1
ATOM 2413 O O . SER B 1 131 ? 2.039 -12.398 -17.391 1 93.88 131 SER B O 1
ATOM 2415 N N . ASP B 1 132 ? 3.572 -14.055 -17.594 1 94.75 132 ASP B N 1
ATOM 2416 C CA . ASP B 1 132 ? 3.248 -14.258 -19 1 94.75 132 ASP B CA 1
ATOM 2417 C C . ASP B 1 132 ? 2.307 -15.445 -19.188 1 94.75 132 ASP B C 1
ATOM 2419 O O . ASP B 1 132 ? 2.139 -15.945 -20.297 1 94.75 132 ASP B O 1
ATOM 2423 N N . GLN B 1 133 ? 1.915 -16.078 -18.156 1 96.94 133 GLN B N 1
ATOM 2424 C CA . GLN B 1 133 ? 0.894 -17.125 -18.125 1 96.94 133 GLN B CA 1
ATOM 2425 C C . GLN B 1 133 ? 1.482 -18.484 -18.5 1 96.94 133 GLN B C 1
ATOM 2427 O O . GLN B 1 133 ? 0.748 -19.453 -18.688 1 96.94 133 GLN B O 1
ATOM 2432 N N . ASN B 1 134 ? 2.748 -18.5 -18.641 1 98.31 134 ASN B N 1
ATOM 2433 C CA . ASN B 1 134 ? 3.449 -19.75 -18.938 1 98.31 134 ASN B CA 1
ATOM 2434 C C . ASN B 1 134 ? 4.75 -19.859 -18.156 1 98.31 134 ASN B C 1
ATOM 2436 O O . ASN B 1 134 ? 5.352 -18.844 -17.797 1 98.31 134 ASN B O 1
ATOM 2440 N N . TRP B 1 135 ? 5.137 -21.047 -17.891 1 98.25 135 TRP B N 1
ATOM 2441 C CA . TRP B 1 135 ? 6.414 -21.359 -17.25 1 98.25 135 TRP B CA 1
ATOM 2442 C C . TRP B 1 135 ? 6.852 -22.781 -17.578 1 98.25 135 TRP B C 1
ATOM 2444 O O . TRP B 1 135 ? 6.027 -23.703 -17.625 1 98.25 135 TRP B O 1
ATOM 2454 N N . CYS B 1 136 ? 8.133 -22.922 -17.844 1 98 136 CYS B N 1
ATOM 2455 C CA . CYS B 1 136 ? 8.648 -24.266 -18.062 1 98 136 CYS B CA 1
ATOM 2456 C C . CYS B 1 136 ? 10.062 -24.406 -17.5 1 98 136 CYS B C 1
ATOM 2458 O O . CYS B 1 136 ? 10.781 -23.406 -17.375 1 98 136 CYS B O 1
ATOM 2460 N N . ASP B 1 137 ? 10.359 -25.562 -17.047 1 98.31 137 ASP B N 1
ATOM 2461 C CA . ASP B 1 137 ? 11.68 -25.969 -16.594 1 98.31 137 ASP B CA 1
ATOM 2462 C C . ASP B 1 137 ? 11.938 -27.438 -16.891 1 98.31 137 ASP B C 1
ATOM 2464 O O . ASP B 1 137 ? 11.164 -28.078 -17.594 1 98.31 137 ASP B O 1
ATOM 2468 N N . TYR B 1 138 ? 13.156 -27.859 -16.547 1 98.25 138 TYR B N 1
ATOM 2469 C CA . TYR B 1 138 ? 13.547 -29.234 -16.812 1 98.25 138 TYR B CA 1
ATOM 2470 C C . TYR B 1 138 ? 14.102 -29.891 -15.547 1 98.25 138 TYR B C 1
ATOM 2472 O O . TYR B 1 138 ? 14.953 -29.328 -14.867 1 98.25 138 TYR B O 1
ATOM 2480 N N . ASN B 1 139 ? 13.461 -31.078 -15.211 1 98.38 139 ASN B N 1
ATOM 2481 C CA . ASN B 1 139 ? 14.023 -31.953 -14.172 1 98.38 139 ASN B CA 1
ATOM 2482 C C . ASN B 1 139 ? 15.109 -32.875 -14.734 1 98.38 139 ASN B C 1
ATOM 2484 O O . ASN B 1 139 ? 14.805 -33.875 -15.359 1 98.38 139 ASN B O 1
ATOM 2488 N N . GLU B 1 140 ? 16.312 -32.469 -14.5 1 97.62 140 GLU B N 1
ATOM 2489 C CA . GLU B 1 140 ? 17.438 -33.188 -15.062 1 97.62 140 GLU B CA 1
ATOM 2490 C C . GLU B 1 140 ? 17.516 -34.625 -14.492 1 97.62 140 GLU B C 1
ATOM 2492 O O . GLU B 1 140 ? 17.781 -35.562 -15.234 1 97.62 140 GLU B O 1
ATOM 2497 N N . GLU B 1 141 ? 17.344 -34.75 -13.211 1 97.5 141 GLU B N 1
ATOM 2498 C CA . GLU B 1 141 ? 17.469 -36.031 -12.531 1 97.5 141 GLU B CA 1
ATOM 2499 C C . GLU B 1 141 ? 16.516 -37.062 -13.133 1 97.5 141 GLU B C 1
ATOM 2501 O O . GLU B 1 141 ? 16.891 -38.219 -13.32 1 97.5 141 GLU B O 1
ATOM 2506 N N . HIS B 1 142 ? 15.32 -36.688 -13.477 1 97.69 142 HIS B N 1
ATOM 2507 C CA . HIS B 1 142 ? 14.32 -37.625 -13.945 1 97.69 142 HIS B CA 1
ATOM 2508 C C . HIS B 1 142 ? 14.031 -37.438 -15.438 1 97.69 142 HIS B C 1
ATOM 2510 O O . HIS B 1 142 ? 13.07 -38 -15.961 1 97.69 142 HIS B O 1
ATOM 2516 N N . GLU B 1 143 ? 14.734 -36.562 -16.094 1 97.25 143 GLU B N 1
ATOM 2517 C CA . GLU B 1 143 ? 14.688 -36.344 -17.531 1 97.25 143 GLU B CA 1
ATOM 2518 C C . GLU B 1 143 ? 13.266 -36.031 -18 1 97.25 143 GLU B C 1
ATOM 2520 O O . GLU B 1 143 ? 12.758 -36.656 -18.922 1 97.25 143 GLU B O 1
ATOM 2525 N N . MET B 1 144 ? 12.641 -35.062 -17.422 1 97.62 144 MET B N 1
ATOM 2526 C CA . MET B 1 144 ? 11.273 -34.719 -17.781 1 97.62 144 MET B CA 1
ATOM 2527 C C . MET B 1 144 ? 11.086 -33.219 -17.812 1 97.62 144 MET B C 1
ATOM 2529 O O . MET B 1 144 ? 11.656 -32.5 -16.984 1 97.62 144 MET B O 1
ATOM 2533 N N . CYS B 1 145 ? 10.242 -32.75 -18.75 1 98.19 145 CYS B N 1
ATOM 2534 C CA . CYS B 1 145 ? 9.82 -31.359 -18.797 1 98.19 145 CYS B CA 1
ATOM 2535 C C . CYS B 1 145 ? 8.742 -31.078 -17.75 1 98.19 145 CYS B C 1
ATOM 2537 O O . CYS B 1 145 ? 7.848 -31.906 -17.547 1 98.19 145 CYS B O 1
ATOM 2539 N N . VAL B 1 146 ? 8.883 -30.016 -17.078 1 98.62 146 VAL B N 1
ATOM 2540 C CA . VAL B 1 146 ? 7.906 -29.516 -16.109 1 98.62 146 VAL B CA 1
ATOM 2541 C C . VAL B 1 146 ? 7.371 -28.172 -16.578 1 98.62 146 VAL B C 1
ATOM 2543 O O . VAL B 1 146 ? 8.148 -27.266 -16.906 1 98.62 146 VAL B O 1
ATOM 2546 N N . GLY B 1 147 ? 6.047 -28.062 -16.594 1 98.56 147 GLY B N 1
ATOM 2547 C CA . GLY B 1 147 ? 5.586 -26.797 -17.172 1 98.56 147 GLY B CA 1
ATOM 2548 C C . GLY B 1 147 ? 4.168 -26.453 -16.766 1 98.56 147 GLY B C 1
ATOM 2549 O O . GLY B 1 147 ? 3.383 -27.328 -16.391 1 98.56 147 GLY B O 1
ATOM 2550 N N . ILE B 1 148 ? 3.865 -25.219 -16.719 1 98.62 148 ILE B N 1
ATOM 2551 C CA . ILE B 1 148 ? 2.553 -24.609 -16.562 1 98.62 148 ILE B CA 1
ATOM 2552 C C . ILE B 1 148 ? 2.221 -23.781 -17.797 1 98.62 148 ILE B C 1
ATOM 2554 O O . ILE B 1 148 ? 3.006 -22.922 -18.203 1 98.62 148 ILE B O 1
ATOM 2558 N N . TYR B 1 149 ? 1.059 -24.031 -18.375 1 98.31 149 TYR B N 1
ATOM 2559 C CA . TYR B 1 149 ? 0.732 -23.375 -19.625 1 98.31 149 TYR B CA 1
ATOM 2560 C C . TYR B 1 149 ? -0.662 -22.766 -19.578 1 98.31 149 TYR B C 1
ATOM 2562 O O . TYR B 1 149 ? -1.562 -23.312 -18.938 1 98.31 149 TYR B O 1
ATOM 2570 N N . ASN B 1 150 ? -0.864 -21.625 -20.25 1 98.31 150 ASN B N 1
ATOM 2571 C CA . ASN B 1 150 ? -2.146 -20.969 -20.469 1 98.31 150 ASN B CA 1
ATOM 2572 C C . ASN B 1 150 ? -2.859 -20.672 -19.156 1 98.31 150 ASN B C 1
ATOM 2574 O O . ASN B 1 150 ? -4.035 -21 -18.984 1 98.31 150 ASN B O 1
ATOM 2578 N N . LEU B 1 151 ? -2.082 -20.125 -18.25 1 98.56 151 LEU B N 1
ATOM 2579 C CA . LEU B 1 151 ? -2.723 -19.719 -17 1 98.56 151 LEU B CA 1
ATOM 2580 C C . LEU B 1 151 ? -3.789 -18.656 -17.266 1 98.56 151 LEU B C 1
ATOM 2582 O O . LEU B 1 151 ? -3.533 -17.672 -17.953 1 98.56 151 LEU B O 1
ATOM 2586 N N . GLU B 1 152 ? -4.973 -18.859 -16.797 1 98.12 152 GLU B N 1
ATOM 2587 C CA . GLU B 1 152 ? -6.09 -17.922 -16.828 1 98.12 152 GLU B CA 1
ATOM 2588 C C . GLU B 1 152 ? -6.566 -17.594 -15.414 1 98.12 152 GLU B C 1
ATOM 2590 O O . GLU B 1 152 ? -6.367 -18.391 -14.484 1 98.12 152 GLU B O 1
ATOM 2595 N N . TYR B 1 153 ? -7.133 -16.453 -15.297 1 97.94 153 TYR B N 1
ATOM 2596 C CA . TYR B 1 153 ? -7.688 -16.078 -14.008 1 97.94 153 TYR B CA 1
ATOM 2597 C C . TYR B 1 153 ? -9.055 -15.422 -14.164 1 97.94 153 TYR B C 1
ATOM 2599 O O . TYR B 1 153 ? -9.375 -14.898 -15.234 1 97.94 153 TYR B O 1
ATOM 2607 N N . GLU B 1 154 ? -9.859 -15.516 -13.133 1 97.5 154 GLU B N 1
ATOM 2608 C CA . GLU B 1 154 ? -11.102 -14.758 -12.969 1 97.5 154 GLU B CA 1
ATOM 2609 C C . GLU B 1 154 ? -11.234 -14.227 -11.539 1 97.5 154 GLU B C 1
ATOM 2611 O O . GLU B 1 154 ? -10.758 -14.852 -10.594 1 97.5 154 GLU B O 1
ATOM 2616 N N . VAL B 1 155 ? -11.75 -13.07 -11.469 1 97.38 155 VAL B N 1
ATOM 2617 C CA . VAL B 1 155 ? -12.062 -12.469 -10.172 1 97.38 155 VAL B CA 1
ATOM 2618 C C . VAL B 1 155 ? -13.57 -12.383 -9.992 1 97.38 155 VAL B C 1
ATOM 2620 O O . VAL B 1 155 ? -14.273 -11.805 -10.828 1 97.38 155 VAL B O 1
ATOM 2623 N N . ASN B 1 156 ? -14.133 -13.008 -8.859 1 90.31 156 ASN B N 1
ATOM 2624 C CA . ASN B 1 156 ? -15.578 -13.094 -8.68 1 90.31 156 ASN B CA 1
ATOM 2625 C C . ASN B 1 156 ? -15.984 -12.75 -7.25 1 90.31 156 ASN B C 1
ATOM 2627 O O . ASN B 1 156 ? -15.242 -13.008 -6.305 1 90.31 156 ASN B O 1
#

Secondary structure (DSSP, 8-state):
-PPEEEEEEEEEESEEEEE--TT--EEEEEEETTSS-EEEEEEE-TT-BEEPTTSS-EESEEE--SSSSPPEEEEEE--TTTTEEEGGGTTS-EEEEEEEEESEEEEEE---S-EEEEETTS-EEEEE--TTS-EEEEETTTTEEEEEEEEEEEE-/-PPEEEEEEEEEESEEEEE--TT--EEEEEEETTSS-EEEEEEE-TT-BEEPTTSS-EESEEE--SSSSPPEEEEEE--TTTTEEEGGGTTS-EEEEEEEEESEEEEEE---S-EEEEETTS-EEEEE--TTS-EEEEETTTTEEEEEEEEEEEE-

Nearest PDB structures (foldseek):
  1zso-assembly1_A  TM=9.977E-01  e=4.796E-29  Plasmodium falciparum
  5zlq-assembly1_A  TM=9.116E-01  e=3.128E-13  Homo sapiens
  6rm3-assembly1_SNN  TM=7.969E-01  e=1.553E-09  Vairimorpha necatrix
  8p5d-assembly1_MD1  TM=8.031E-01  e=2.048E-08  Spraguea lophii 42_110
  7qep-assembly1_MD  TM=7.574E-01  e=4.439E-08  Encephalitozoon cuniculi GB-M1

Foldseek 3Di:
DDWKWKKKAWAWDQFFKKFFDQAFKWFFWKAFPVDGDIDHGDIWGQPAWADDPPDPDTARDWDDRDPDPDIKGKHWDDDPQEGMDGPVQHRHIDTHTIIDIGRMDTDDTAGAQFMWTQGNVGDIDGRHGCRVPKDWDADPVVGGITMIHRMDMDMD/DDKKWKKKAWAWDQFFKKFFDQAFKWFFWKAFPVDGDIDHGDIWGQPAWADDPPDPDTARDWDDRDPDPDIKGKHWDDDPQEGMDGPVQHRHIDTHTIIDIGRMDTDDIAGAQFMWTQGNVGDIDGRHGCRVPKDWDADPVVGGITMIHRMDMDMD

Sequence (312 aa):
MKNTVVRIKAELENVKRLFCDDEYLWIFNIRDSTSSLTRDNIQFRKTDILEIPNSRGTANFMIKWTEYPKYSTINFVNTKNSCSYEEVNNNEWRDFASFECRGIELIDFFPSNNFIVEDTKGKLYYDVNLSDQNWCDYNEEHEMCVGIYNLEYEVNMKNTVVRIKAELENVKRLFCDDEYLWIFNIRDSTSSLTRDNIQFRKTDILEIPNSRGTANFMIKWTEYPKYSTINFVNTKNSCSYEEVNNNEWRDFASFECRGIELIDFFPSNNFIVEDTKGKLYYDVNLSDQNWCDYNEEHEMCVGIYNLEYEVN